Protein AF-A0A6P7H6M9-F1 (afdb_monomer_lite)

InterPro domains:
  IPR055469 Domain of unknown function DUF7041 [PF23055] (2-71)

Organism: NCBI:txid50390

Structure (mmCIF, N/CA/C/O backbone):
data_AF-A0A6P7H6M9-F1
#
_entry.id   AF-A0A6P7H6M9-F1
#
loop_
_atom_site.group_PDB
_atom_site.id
_atom_site.type_symbol
_atom_site.label_atom_id
_atom_site.label_alt_id
_atom_site.label_comp_id
_atom_site.label_asym_id
_atom_site.label_entity_id
_atom_site.label_seq_id
_atom_site.pdbx_PDB_ins_code
_atom_site.Cartn_x
_atom_site.Cartn_y
_atom_site.Cartn_z
_atom_site.occupancy
_atom_site.B_iso_or_equiv
_atom_site.auth_seq_id
_atom_site.auth_comp_id
_atom_site.auth_asym_id
_atom_site.auth_atom_id
_atom_site.pdbx_PDB_model_num
ATOM 1 N N . LYS A 1 1 ? 19.224 -9.227 -3.601 1.00 82.25 1 LYS A N 1
ATOM 2 C CA . LYS A 1 1 ? 18.050 -10.141 -3.507 1.00 82.25 1 LYS A CA 1
ATOM 3 C C . LYS A 1 1 ? 16.872 -9.317 -3.011 1.00 82.25 1 LYS A C 1
ATOM 5 O O . LYS A 1 1 ? 17.062 -8.577 -2.057 1.00 82.25 1 LYS A O 1
ATOM 10 N N . ILE A 1 2 ? 15.710 -9.405 -3.657 1.00 89.81 2 ILE A N 1
ATOM 11 C CA . ILE A 1 2 ? 14.542 -8.583 -3.303 1.00 89.81 2 ILE A CA 1
ATOM 12 C C . ILE A 1 2 ? 13.860 -9.171 -2.052 1.00 89.81 2 ILE A C 1
ATOM 14 O O . ILE A 1 2 ? 13.693 -10.394 -1.989 1.00 89.81 2 ILE A O 1
ATOM 18 N N . PRO A 1 3 ? 13.546 -8.352 -1.031 1.00 90.56 3 PRO A N 1
ATOM 19 C CA . PRO A 1 3 ? 12.816 -8.797 0.155 1.00 90.56 3 PRO A CA 1
ATOM 20 C C . PRO A 1 3 ? 11.331 -9.059 -0.160 1.00 90.56 3 PRO A C 1
ATOM 22 O O . PRO A 1 3 ? 10.808 -8.507 -1.130 1.00 90.56 3 PRO A O 1
ATOM 25 N N . PRO A 1 4 ? 10.623 -9.854 0.665 1.00 91.56 4 PRO A N 1
ATOM 26 C CA . PRO A 1 4 ? 9.180 -10.040 0.515 1.00 91.56 4 PRO A CA 1
ATOM 27 C C . PRO A 1 4 ? 8.433 -8.702 0.593 1.00 91.56 4 PRO A C 1
ATOM 29 O O . PRO A 1 4 ? 8.865 -7.785 1.294 1.00 91.56 4 PRO A O 1
ATOM 32 N N . PHE A 1 5 ? 7.319 -8.598 -0.133 1.00 92.50 5 PHE A N 1
ATOM 33 C CA . PHE A 1 5 ? 6.537 -7.367 -0.230 1.00 92.50 5 PHE A CA 1
ATOM 34 C C . PHE A 1 5 ? 6.006 -6.897 1.132 1.00 92.50 5 PHE A C 1
ATOM 36 O O . PHE A 1 5 ? 5.369 -7.657 1.864 1.00 92.50 5 PHE A O 1
ATOM 43 N N . TRP A 1 6 ? 6.232 -5.622 1.469 1.00 91.75 6 TRP A N 1
ATOM 44 C CA . TRP A 1 6 ? 5.773 -5.046 2.732 1.00 91.75 6 TRP A CA 1
ATOM 45 C C . TRP A 1 6 ? 4.460 -4.278 2.562 1.00 91.75 6 TRP A C 1
ATOM 47 O O . TRP A 1 6 ? 4.422 -3.076 2.327 1.00 91.75 6 TRP A O 1
ATOM 57 N N . ARG A 1 7 ? 3.339 -4.973 2.758 1.00 88.56 7 ARG A N 1
ATOM 58 C CA . ARG A 1 7 ? 1.997 -4.388 2.590 1.00 88.56 7 ARG A CA 1
ATOM 59 C C . ARG A 1 7 ? 1.640 -3.252 3.552 1.00 88.56 7 ARG A C 1
ATOM 61 O O . ARG A 1 7 ? 0.724 -2.494 3.246 1.00 88.56 7 ARG A O 1
ATOM 68 N N . ASN A 1 8 ? 2.292 -3.169 4.716 1.00 87.62 8 ASN A N 1
ATOM 69 C CA . ASN A 1 8 ? 2.038 -2.128 5.722 1.00 87.62 8 ASN A CA 1
ATOM 70 C C . ASN A 1 8 ? 2.793 -0.836 5.398 1.00 87.62 8 ASN A C 1
ATOM 72 O O . ASN A 1 8 ? 2.299 0.240 5.723 1.00 87.62 8 ASN A O 1
ATOM 76 N N . ASP A 1 9 ? 3.903 -0.929 4.675 1.00 90.12 9 ASP A N 1
ATOM 77 C CA . ASP A 1 9 ? 4.667 0.225 4.223 1.00 90.12 9 ASP A CA 1
ATOM 78 C C . ASP A 1 9 ? 5.268 -0.051 2.831 1.00 90.12 9 ASP A C 1
ATOM 80 O O . ASP A 1 9 ? 6.430 -0.454 2.701 1.00 90.12 9 ASP A O 1
ATOM 84 N N . PRO A 1 10 ? 4.443 0.060 1.770 1.00 91.88 10 PRO A N 1
ATOM 85 C CA . PRO A 1 10 ? 4.880 -0.255 0.415 1.00 91.88 10 PRO A CA 1
ATOM 86 C C . PRO A 1 10 ? 5.946 0.723 -0.086 1.00 91.88 10 PRO A C 1
ATOM 88 O O . PRO A 1 10 ? 6.787 0.332 -0.888 1.00 91.88 10 PRO A O 1
ATOM 91 N N . GLU A 1 11 ? 5.929 1.972 0.381 1.00 91.31 11 GLU A N 1
ATOM 92 C CA . GLU A 1 11 ? 6.857 3.016 -0.049 1.00 91.31 11 GLU A CA 1
ATOM 93 C C . GLU A 1 11 ? 8.286 2.697 0.393 1.00 91.31 11 GLU A C 1
ATOM 95 O O . GLU A 1 11 ? 9.196 2.643 -0.438 1.00 91.31 11 GLU A O 1
ATOM 100 N N . ILE A 1 12 ? 8.465 2.348 1.671 1.00 93.38 12 ILE A N 1
ATOM 101 C CA . ILE A 1 12 ? 9.760 1.893 2.189 1.00 93.38 12 ILE A CA 1
ATOM 102 C C . ILE A 1 12 ? 10.246 0.642 1.451 1.00 93.38 12 ILE A C 1
ATOM 104 O O . ILE A 1 12 ? 11.433 0.530 1.131 1.00 93.38 12 ILE A O 1
ATOM 108 N N . TRP A 1 13 ? 9.344 -0.288 1.125 1.00 95.19 13 TRP A N 1
ATOM 109 C CA . TRP A 1 13 ? 9.710 -1.464 0.338 1.00 95.19 13 TRP A CA 1
ATOM 110 C C . TRP A 1 13 ? 10.217 -1.089 -1.059 1.00 95.19 13 TRP A C 1
ATOM 112 O O . TRP A 1 13 ? 11.282 -1.564 -1.452 1.00 95.19 13 TRP A O 1
ATOM 122 N N . PHE A 1 14 ? 9.525 -0.210 -1.792 1.00 94.94 14 PHE A N 1
ATOM 123 C CA . PHE A 1 14 ? 9.970 0.233 -3.119 1.00 94.94 14 PHE A CA 1
ATOM 124 C C . PHE A 1 14 ? 11.336 0.928 -3.069 1.00 94.94 14 PHE A C 1
ATOM 126 O O . PHE A 1 14 ? 12.197 0.617 -3.892 1.00 94.94 14 PHE A O 1
ATOM 133 N N . LEU A 1 15 ? 11.586 1.780 -2.068 1.00 93.69 15 LEU A N 1
ATOM 134 C CA . LEU A 1 15 ? 12.903 2.396 -1.854 1.00 93.69 15 LEU A CA 1
ATOM 135 C C . LEU A 1 15 ? 13.997 1.344 -1.624 1.00 93.69 15 LEU A C 1
ATOM 137 O O . LEU A 1 15 ? 15.098 1.434 -2.173 1.00 93.69 15 LEU A O 1
ATOM 141 N N . GLN A 1 16 ? 13.698 0.303 -0.847 1.00 94.75 16 GLN A N 1
ATOM 142 C CA . GLN A 1 16 ? 14.635 -0.795 -0.630 1.00 94.75 16 GLN A CA 1
ATOM 143 C C . GLN A 1 16 ? 14.919 -1.576 -1.921 1.00 94.75 16 GLN A C 1
ATOM 145 O O . GLN A 1 16 ? 16.065 -1.970 -2.159 1.00 94.75 16 GLN A O 1
ATOM 150 N N . VAL A 1 17 ? 13.907 -1.798 -2.762 1.00 94.81 17 VAL A N 1
ATOM 151 C CA . VAL A 1 17 ? 14.076 -2.453 -4.066 1.00 94.81 17 VAL A CA 1
ATOM 152 C C . VAL A 1 17 ? 14.927 -1.599 -5.012 1.00 94.81 17 VAL A C 1
ATOM 154 O O . VAL A 1 17 ? 15.842 -2.136 -5.637 1.00 94.81 17 VAL A O 1
ATOM 157 N N . GLU A 1 18 ? 14.718 -0.283 -5.061 1.00 93.94 18 GLU A N 1
ATOM 158 C CA . GLU A 1 18 ? 15.552 0.631 -5.859 1.00 93.94 18 GLU A CA 1
ATOM 159 C C . GLU A 1 18 ? 17.024 0.605 -5.425 1.00 93.94 18 GLU A C 1
ATOM 161 O O . GLU A 1 18 ? 17.933 0.531 -6.261 1.00 93.94 18 GLU A O 1
ATOM 166 N N . ASN A 1 19 ? 17.284 0.549 -4.118 1.00 93.81 19 ASN A N 1
ATOM 167 C CA . ASN A 1 19 ? 18.639 0.361 -3.602 1.00 93.81 19 ASN A CA 1
ATOM 168 C C . ASN A 1 19 ? 19.248 -0.972 -4.073 1.00 93.81 19 ASN A C 1
ATOM 170 O O . ASN A 1 19 ? 20.422 -1.021 -4.439 1.00 93.81 19 ASN A O 1
ATOM 174 N N . GLN A 1 20 ? 18.465 -2.056 -4.126 1.00 94.31 20 GLN A N 1
ATOM 175 C CA . GLN A 1 20 ? 18.938 -3.340 -4.662 1.00 94.31 20 GLN A CA 1
ATOM 176 C C . GLN A 1 20 ? 19.252 -3.271 -6.159 1.00 94.31 20 GLN A C 1
ATOM 178 O O . GLN A 1 20 ? 20.242 -3.860 -6.591 1.00 94.31 20 GLN A O 1
ATOM 183 N N . PHE A 1 21 ? 18.449 -2.556 -6.948 1.00 95.06 21 PHE A N 1
ATOM 184 C CA . PHE A 1 21 ? 18.742 -2.337 -8.365 1.00 95.06 21 PHE A CA 1
ATOM 185 C C . PHE A 1 21 ? 20.031 -1.548 -8.558 1.00 95.06 21 PHE A C 1
ATOM 187 O O . PHE A 1 21 ? 20.846 -1.918 -9.401 1.00 95.06 21 PHE A O 1
ATOM 194 N N . THR A 1 22 ? 20.243 -0.529 -7.729 1.00 95.25 22 THR A N 1
ATOM 195 C CA . THR A 1 22 ? 21.452 0.297 -7.749 1.00 95.25 22 THR A CA 1
ATOM 196 C C . THR A 1 22 ? 22.691 -0.542 -7.442 1.00 95.25 22 THR A C 1
ATOM 198 O O . THR A 1 22 ? 23.646 -0.536 -8.211 1.00 95.25 22 THR A O 1
ATOM 201 N N . LEU A 1 23 ? 22.651 -1.351 -6.378 1.00 94.56 23 LEU A N 1
ATOM 202 C CA . LEU A 1 23 ? 23.754 -2.246 -6.006 1.00 94.56 23 LEU A CA 1
ATOM 203 C C . LEU A 1 23 ? 24.040 -3.326 -7.062 1.00 94.56 23 LEU A C 1
ATOM 205 O O . LEU A 1 23 ? 25.170 -3.794 -7.174 1.00 94.56 23 LEU A O 1
ATOM 209 N N . ALA A 1 24 ? 23.026 -3.730 -7.828 1.00 94.19 24 ALA A N 1
ATOM 210 C CA . ALA A 1 24 ? 23.141 -4.726 -8.889 1.00 94.19 24 ALA A CA 1
ATOM 211 C C . ALA A 1 24 ? 23.403 -4.121 -10.284 1.00 94.19 24 ALA A C 1
ATOM 213 O O . ALA A 1 24 ? 23.398 -4.866 -11.264 1.00 94.19 24 ALA A O 1
ATOM 214 N N . ASN A 1 25 ? 23.607 -2.799 -10.396 1.00 94.81 25 ASN A N 1
ATOM 215 C CA . ASN A 1 25 ? 23.730 -2.071 -11.668 1.00 94.81 25 ASN A CA 1
ATOM 216 C C . ASN A 1 25 ? 22.581 -2.348 -12.661 1.00 94.81 25 ASN A C 1
ATOM 218 O O . ASN A 1 25 ? 22.771 -2.384 -13.878 1.00 94.81 25 ASN A O 1
ATOM 222 N N . ILE A 1 26 ? 21.363 -2.531 -12.151 1.00 94.38 26 ILE A N 1
ATOM 223 C CA . ILE A 1 26 ? 20.165 -2.712 -12.973 1.00 94.38 26 ILE A CA 1
ATOM 224 C C . ILE A 1 26 ? 19.627 -1.332 -13.359 1.00 94.38 26 ILE A C 1
ATOM 226 O O . ILE A 1 26 ? 18.973 -0.652 -12.568 1.00 94.38 26 ILE A O 1
ATOM 230 N N . THR A 1 27 ? 19.880 -0.930 -14.602 1.00 92.25 27 THR A N 1
ATOM 231 C CA . THR A 1 27 ? 19.468 0.377 -15.147 1.00 92.25 27 THR A CA 1
ATOM 232 C C . THR A 1 27 ? 18.264 0.293 -16.086 1.00 92.25 27 THR A C 1
ATOM 234 O O . THR A 1 27 ? 17.558 1.279 -16.273 1.00 92.25 27 THR A O 1
ATOM 237 N N . SER A 1 28 ? 17.993 -0.884 -16.656 1.00 93.69 28 SER A N 1
ATOM 238 C CA . SER A 1 28 ? 16.871 -1.105 -17.574 1.00 93.69 28 SER A CA 1
ATOM 239 C C . SER A 1 28 ? 15.523 -1.041 -16.847 1.00 93.69 28 SER A C 1
ATOM 241 O O . SER A 1 28 ? 15.232 -1.887 -15.999 1.00 93.69 28 SER A O 1
ATOM 243 N N . ASP A 1 29 ? 14.675 -0.084 -17.237 1.00 92.75 29 ASP A N 1
ATOM 244 C CA . ASP A 1 29 ? 13.299 0.080 -16.738 1.00 92.75 29 ASP A CA 1
ATOM 245 C C . ASP A 1 29 ? 12.467 -1.203 -16.892 1.00 92.75 29 ASP A C 1
ATOM 247 O O . ASP A 1 29 ? 11.781 -1.621 -15.962 1.00 92.75 29 ASP A O 1
ATOM 251 N N . ALA A 1 30 ? 12.599 -1.894 -18.028 1.00 91.56 30 ALA A N 1
ATOM 252 C CA . ALA A 1 30 ? 11.912 -3.162 -18.266 1.00 91.56 30 ALA A CA 1
ATOM 253 C C . ALA A 1 30 ? 12.359 -4.252 -17.279 1.00 91.56 30 ALA A C 1
ATOM 255 O O . ALA A 1 30 ? 11.542 -5.027 -16.781 1.00 91.56 30 ALA A O 1
ATOM 256 N N . THR A 1 31 ? 13.654 -4.294 -16.959 1.00 93.75 31 THR A N 1
ATOM 257 C CA . THR A 1 31 ? 14.194 -5.245 -15.985 1.00 93.75 31 THR A CA 1
ATOM 258 C C . THR A 1 31 ? 13.686 -4.922 -14.581 1.00 93.75 31 THR A C 1
ATOM 260 O O . THR A 1 31 ? 13.205 -5.825 -13.896 1.00 93.75 31 THR A O 1
ATOM 263 N N . LYS A 1 32 ? 13.715 -3.645 -14.173 1.00 94.06 32 LYS A N 1
ATOM 264 C CA . LYS A 1 32 ? 13.157 -3.188 -12.889 1.00 94.06 32 LYS A CA 1
ATOM 265 C C . LYS A 1 32 ? 11.673 -3.541 -12.757 1.00 94.06 32 LYS A C 1
ATOM 267 O O . LYS A 1 32 ? 11.268 -4.124 -11.754 1.00 94.06 32 LYS A O 1
ATOM 272 N N . PHE A 1 33 ? 10.883 -3.265 -13.796 1.00 92.94 33 PHE A N 1
ATOM 273 C CA . PHE A 1 33 ? 9.461 -3.601 -13.863 1.00 92.94 33 PHE A CA 1
ATOM 274 C C . PHE A 1 33 ? 9.215 -5.102 -13.658 1.00 92.94 33 PHE A C 1
ATOM 276 O O . PHE A 1 33 ? 8.422 -5.479 -12.797 1.00 92.94 33 PHE A O 1
ATOM 283 N N . ASN A 1 34 ? 9.937 -5.964 -14.382 1.00 92.62 34 ASN A N 1
ATOM 284 C CA . ASN A 1 34 ? 9.790 -7.417 -14.256 1.00 92.62 34 ASN A CA 1
ATOM 285 C C . ASN A 1 34 ? 10.106 -7.904 -12.836 1.00 92.62 34 ASN A C 1
ATOM 287 O O . ASN A 1 34 ? 9.385 -8.741 -12.293 1.00 92.62 34 ASN A O 1
ATOM 291 N N . TYR A 1 35 ? 11.158 -7.361 -12.218 1.00 94.00 35 TYR A N 1
ATOM 292 C CA . TYR A 1 35 ? 11.505 -7.677 -10.836 1.00 94.00 35 TYR A CA 1
ATOM 293 C C . TYR A 1 35 ? 10.417 -7.252 -9.852 1.00 94.00 35 TYR A C 1
ATOM 295 O O . TYR A 1 35 ? 10.082 -8.030 -8.961 1.00 94.00 35 TYR A O 1
ATOM 303 N N . ILE A 1 36 ? 9.853 -6.054 -10.007 1.00 93.06 36 ILE A N 1
ATOM 304 C CA . ILE A 1 36 ? 8.759 -5.583 -9.155 1.00 93.06 36 ILE A CA 1
ATOM 305 C C . ILE A 1 36 ? 7.551 -6.511 -9.301 1.00 93.06 36 ILE A C 1
ATOM 307 O O . ILE A 1 36 ? 7.111 -7.082 -8.308 1.00 93.06 36 ILE A O 1
ATOM 311 N N . VAL A 1 37 ? 7.066 -6.741 -10.526 1.00 91.38 37 VAL A N 1
ATOM 312 C CA . VAL A 1 37 ? 5.879 -7.576 -10.783 1.00 91.38 37 VAL A CA 1
ATOM 313 C C . VAL A 1 37 ? 6.052 -8.998 -10.244 1.00 91.38 37 VAL A C 1
ATOM 315 O O . VAL A 1 37 ? 5.127 -9.532 -9.637 1.00 91.38 37 VAL A O 1
ATOM 318 N N . ALA A 1 38 ? 7.241 -9.589 -10.387 1.00 91.94 38 ALA A N 1
ATOM 319 C CA . ALA A 1 38 ? 7.531 -10.932 -9.886 1.00 91.94 38 ALA A CA 1
ATOM 320 C C . ALA A 1 38 ? 7.527 -11.048 -8.350 1.00 91.94 38 ALA A C 1
ATOM 322 O O . ALA A 1 38 ? 7.397 -12.155 -7.831 1.00 91.94 38 ALA A O 1
ATOM 323 N N . ASN A 1 39 ? 7.693 -9.939 -7.622 1.00 93.19 39 ASN A N 1
ATOM 324 C CA . ASN A 1 39 ? 7.767 -9.927 -6.157 1.00 93.19 39 ASN A CA 1
ATOM 325 C C . ASN A 1 39 ? 6.513 -9.347 -5.481 1.00 93.19 39 ASN A C 1
ATOM 327 O O . ASN A 1 39 ? 6.468 -9.269 -4.254 1.00 93.19 39 ASN A O 1
ATOM 331 N N . LEU A 1 40 ? 5.493 -8.959 -6.249 1.00 91.12 40 LEU A N 1
ATOM 332 C CA . LEU A 1 40 ? 4.218 -8.478 -5.717 1.00 91.12 40 LEU A CA 1
ATOM 333 C C . LEU A 1 40 ? 3.248 -9.632 -5.441 1.00 91.12 40 LEU A C 1
ATOM 335 O O . LEU A 1 40 ? 3.172 -10.601 -6.193 1.00 91.12 40 LEU A O 1
ATOM 339 N N . GLU A 1 41 ? 2.442 -9.503 -4.386 1.00 89.81 41 GLU A N 1
ATOM 340 C CA . GLU A 1 41 ? 1.355 -10.455 -4.128 1.00 89.81 41 GLU A CA 1
ATOM 341 C C . GLU A 1 41 ? 0.233 -10.308 -5.173 1.00 89.81 41 GLU A C 1
ATOM 343 O O . GLU A 1 41 ? -0.070 -9.210 -5.652 1.00 89.81 41 GLU A O 1
ATOM 348 N N . THR A 1 42 ? -0.450 -11.414 -5.482 1.00 87.88 42 THR A N 1
ATOM 349 C CA . THR A 1 42 ? -1.510 -11.488 -6.509 1.00 87.88 42 THR A CA 1
ATOM 350 C C . THR A 1 42 ? -2.663 -10.505 -6.281 1.00 87.88 42 THR A C 1
ATOM 352 O O . THR A 1 42 ? -3.233 -9.970 -7.238 1.00 87.88 42 THR A O 1
ATOM 355 N N . ALA A 1 43 ? -2.974 -10.207 -5.017 1.00 87.50 43 ALA A N 1
ATOM 356 C CA . ALA A 1 43 ? -3.972 -9.211 -4.637 1.00 87.50 43 ALA A CA 1
ATOM 357 C C . ALA A 1 43 ? -3.617 -7.796 -5.136 1.00 87.50 43 ALA A C 1
ATOM 359 O O . ALA A 1 43 ? -4.505 -7.036 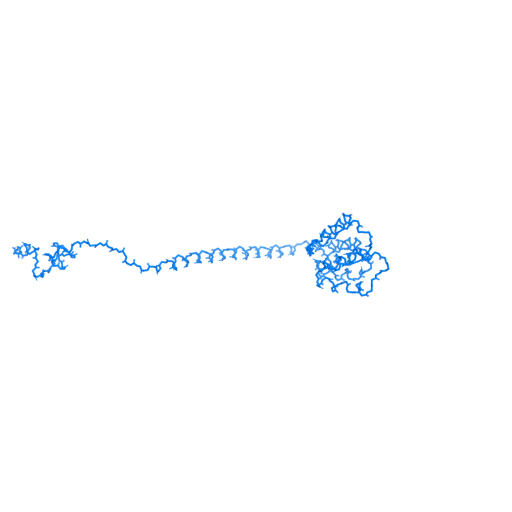-5.522 1.00 87.50 43 ALA A O 1
ATOM 360 N N . TYR A 1 44 ? -2.327 -7.447 -5.175 1.00 87.75 44 TYR A N 1
ATOM 361 C CA . TYR A 1 44 ? -1.858 -6.140 -5.646 1.00 87.75 44 TYR A CA 1
ATOM 362 C C . TYR A 1 44 ? -1.609 -6.125 -7.149 1.00 87.75 44 TYR A C 1
ATOM 364 O O . TYR A 1 44 ? -1.918 -5.127 -7.791 1.00 87.75 44 TYR A O 1
ATOM 372 N N . ILE A 1 45 ? -1.170 -7.246 -7.730 1.00 88.12 45 ILE A N 1
ATOM 373 C CA . ILE A 1 45 ? -1.086 -7.423 -9.192 1.00 88.12 45 ILE A CA 1
ATOM 374 C C . ILE A 1 45 ? -2.436 -7.117 -9.853 1.00 88.12 45 ILE A C 1
ATOM 376 O O . ILE A 1 45 ? -2.494 -6.441 -10.877 1.00 88.12 45 ILE A O 1
ATOM 380 N N . SER A 1 46 ? -3.536 -7.547 -9.228 1.00 88.12 46 SER A N 1
ATOM 381 C CA . SER A 1 46 ? -4.894 -7.295 -9.725 1.00 88.12 46 SER A CA 1
ATOM 382 C C . SER A 1 46 ? -5.235 -5.801 -9.829 1.00 88.12 46 SER A C 1
ATOM 384 O O . SER A 1 46 ? -6.007 -5.414 -10.702 1.00 88.12 46 SER A O 1
ATOM 386 N N . LYS A 1 47 ? -4.638 -4.956 -8.977 1.00 86.25 47 LYS A N 1
ATOM 387 C CA . LYS A 1 47 ? -4.859 -3.501 -8.950 1.00 86.25 47 LYS A CA 1
ATOM 388 C C . LYS A 1 47 ? -4.096 -2.745 -10.040 1.00 86.25 47 LYS A C 1
ATOM 390 O O . LYS A 1 47 ? -4.460 -1.617 -10.335 1.00 86.25 47 LYS A O 1
ATOM 395 N N . VAL A 1 48 ? -3.062 -3.358 -10.618 1.00 88.00 48 VAL A N 1
ATOM 396 C CA . VAL A 1 48 ? -2.231 -2.791 -11.698 1.00 88.00 48 VAL A CA 1
ATOM 397 C C . VAL A 1 48 ? -2.306 -3.635 -12.974 1.00 88.00 48 VAL A C 1
ATOM 399 O O . VAL A 1 48 ? -1.393 -3.629 -13.800 1.00 88.00 48 VAL A O 1
ATOM 402 N N . ARG A 1 49 ? -3.383 -4.418 -13.131 1.00 90.38 49 ARG A N 1
ATOM 403 C CA . ARG A 1 49 ? -3.562 -5.344 -14.258 1.00 90.38 49 ARG A CA 1
ATOM 404 C C . ARG A 1 49 ? -3.490 -4.627 -15.602 1.00 90.38 49 ARG A C 1
ATOM 406 O O . ARG A 1 49 ? -2.889 -5.149 -16.532 1.00 90.38 49 ARG A O 1
ATOM 413 N N . ASP A 1 50 ? -4.122 -3.469 -15.708 1.00 88.00 50 ASP A N 1
ATOM 414 C CA . ASP A 1 50 ? -4.114 -2.613 -16.892 1.00 88.00 50 ASP A CA 1
ATOM 415 C C . ASP A 1 50 ? -2.690 -2.207 -17.293 1.00 88.00 50 ASP A C 1
ATOM 417 O O . ASP A 1 50 ? -2.329 -2.334 -18.461 1.00 88.00 50 ASP A O 1
ATOM 421 N N . ILE A 1 51 ? -1.854 -1.843 -16.317 1.00 87.44 51 ILE A N 1
ATOM 422 C CA . ILE A 1 51 ? -0.445 -1.481 -16.528 1.00 87.44 51 ILE A CA 1
ATOM 423 C C . ILE A 1 51 ? 0.379 -2.702 -16.954 1.00 87.44 51 ILE A C 1
ATOM 425 O O . ILE A 1 51 ? 1.286 -2.588 -17.772 1.00 87.44 51 ILE A O 1
ATOM 429 N N . ILE A 1 52 ? 0.074 -3.889 -16.427 1.00 87.56 52 ILE A N 1
ATOM 430 C CA . ILE A 1 52 ? 0.783 -5.124 -16.795 1.00 87.56 52 ILE A CA 1
ATOM 431 C C . ILE A 1 52 ? 0.403 -5.587 -18.206 1.00 87.56 52 ILE A C 1
ATOM 433 O O . ILE A 1 52 ? 1.268 -6.007 -18.971 1.00 87.56 52 ILE A O 1
ATOM 437 N N . VAL A 1 53 ? -0.885 -5.520 -18.550 1.00 89.88 53 VAL A N 1
ATOM 438 C CA . VAL A 1 53 ? -1.405 -5.947 -19.859 1.00 89.88 53 VAL A CA 1
ATOM 439 C C . VAL A 1 53 ? -1.031 -4.951 -20.956 1.00 89.88 53 VAL A C 1
ATOM 441 O O . VAL A 1 53 ? -0.756 -5.360 -22.081 1.00 89.88 53 VAL A O 1
ATOM 444 N N . SER A 1 54 ? -0.985 -3.659 -20.632 1.00 87.31 54 SER A N 1
ATOM 445 C CA . SER A 1 54 ? -0.595 -2.591 -21.550 1.00 87.31 54 SER A CA 1
ATOM 446 C C . SER A 1 54 ? 0.455 -1.681 -20.898 1.00 87.31 54 SER A C 1
ATOM 448 O O . SER A 1 54 ? 0.115 -0.591 -20.427 1.00 87.31 54 SER A O 1
ATOM 450 N N . PRO A 1 55 ? 1.737 -2.096 -20.877 1.00 85.31 55 PRO A N 1
ATOM 451 C CA . PRO A 1 55 ? 2.798 -1.318 -20.252 1.00 85.31 55 PRO A CA 1
ATOM 452 C C . PRO A 1 55 ? 3.005 0.038 -20.942 1.00 85.31 55 PRO A C 1
ATOM 454 O O . PRO A 1 55 ? 3.049 0.088 -22.174 1.00 85.31 55 PRO A O 1
ATOM 457 N N . PRO A 1 56 ? 3.195 1.132 -20.182 1.00 85.12 56 PRO A N 1
ATOM 458 C CA . PRO A 1 56 ? 3.516 2.440 -20.746 1.00 85.12 56 PRO A CA 1
ATOM 459 C C . PRO A 1 56 ? 4.871 2.420 -21.473 1.00 85.12 56 PRO A C 1
ATOM 461 O O . PRO A 1 56 ? 5.720 1.564 -21.224 1.00 85.12 56 PRO A O 1
ATOM 464 N N . ALA A 1 57 ? 5.085 3.359 -22.399 1.00 81.12 57 ALA A N 1
ATOM 465 C CA . ALA A 1 57 ? 6.305 3.401 -23.213 1.00 81.12 57 ALA A CA 1
ATOM 466 C C . ALA A 1 57 ? 7.570 3.704 -22.386 1.00 81.12 57 ALA A C 1
ATOM 468 O O . ALA A 1 57 ? 8.643 3.182 -22.685 1.00 81.12 57 ALA A O 1
ATOM 469 N N . THR A 1 58 ? 7.428 4.506 -21.331 1.00 85.00 58 THR A N 1
ATOM 470 C CA . THR A 1 58 ? 8.497 4.960 -20.434 1.00 85.00 58 THR A CA 1
ATOM 471 C C . THR A 1 58 ? 8.056 4.831 -18.976 1.00 85.00 58 THR A C 1
ATOM 473 O O . THR A 1 58 ? 6.859 4.801 -18.697 1.00 85.00 58 THR A O 1
ATOM 476 N N . GLU A 1 59 ? 9.021 4.751 -18.054 1.00 86.00 59 GLU A N 1
ATOM 477 C CA . GLU A 1 59 ? 8.789 4.753 -16.597 1.00 86.00 59 GLU A CA 1
ATOM 478 C C . GLU A 1 59 ? 7.817 3.658 -16.114 1.00 86.00 59 GLU A C 1
ATOM 480 O O . GLU A 1 59 ? 6.976 3.873 -15.232 1.00 86.00 59 GLU A O 1
ATOM 485 N N . LYS A 1 60 ? 7.925 2.447 -16.679 1.00 88.12 60 LYS A N 1
ATOM 486 C CA . LYS A 1 60 ? 7.030 1.322 -16.362 1.00 88.12 60 LYS A CA 1
ATOM 487 C C . LYS A 1 60 ? 7.110 0.954 -14.890 1.00 88.12 60 LYS A C 1
ATOM 489 O O . LYS A 1 60 ? 6.077 0.759 -14.249 1.00 88.12 60 LYS A O 1
ATOM 494 N N . HIS A 1 61 ? 8.329 0.866 -14.354 1.00 89.31 61 HIS A N 1
ATOM 495 C CA . HIS A 1 61 ? 8.540 0.486 -12.957 1.00 89.31 61 HIS A CA 1
ATOM 496 C C . HIS A 1 61 ? 7.925 1.526 -12.007 1.00 89.31 61 HIS A C 1
ATOM 498 O O . HIS A 1 61 ? 7.186 1.162 -11.097 1.00 89.31 61 HIS A O 1
ATOM 504 N N . GLN A 1 62 ? 8.143 2.816 -12.277 1.00 90.56 62 GLN A N 1
ATOM 505 C CA . GLN A 1 62 ? 7.649 3.914 -11.449 1.00 90.56 62 GLN A CA 1
ATOM 506 C C . GLN A 1 62 ? 6.124 4.032 -11.509 1.00 90.56 62 GLN A C 1
ATOM 508 O O . GLN A 1 62 ? 5.477 4.230 -10.481 1.00 90.56 62 GLN A O 1
ATOM 513 N N . THR A 1 63 ? 5.531 3.822 -12.687 1.00 89.88 63 THR A N 1
ATOM 514 C CA . THR A 1 63 ? 4.072 3.811 -12.859 1.00 89.88 63 THR A CA 1
ATOM 515 C C . THR A 1 63 ? 3.419 2.707 -12.024 1.00 89.88 63 THR A C 1
ATOM 517 O O . THR A 1 63 ? 2.415 2.958 -11.352 1.00 89.88 63 THR A O 1
ATOM 520 N N . VAL A 1 64 ? 3.992 1.497 -12.004 1.00 90.81 64 VAL A N 1
ATOM 521 C CA . VAL A 1 64 ? 3.504 0.400 -11.149 1.00 90.81 64 VAL A CA 1
ATOM 522 C C . VAL A 1 64 ? 3.656 0.740 -9.668 1.00 90.81 64 VAL A C 1
ATOM 524 O O . VAL A 1 64 ? 2.684 0.609 -8.921 1.00 90.81 64 VAL A O 1
ATOM 527 N N . SER A 1 65 ? 4.833 1.212 -9.247 1.00 91.38 65 SER A N 1
ATOM 528 C CA . SER A 1 65 ? 5.098 1.584 -7.853 1.00 91.38 65 SER A CA 1
ATOM 529 C C . SER A 1 65 ? 4.104 2.631 -7.352 1.00 91.38 65 SER A C 1
ATOM 531 O O . SER A 1 65 ? 3.432 2.418 -6.341 1.00 91.38 65 SER A O 1
ATOM 533 N N . ASN A 1 66 ? 3.924 3.712 -8.115 1.00 90.50 66 ASN A N 1
ATOM 534 C CA . ASN A 1 66 ? 3.030 4.808 -7.757 1.00 90.50 66 ASN A CA 1
ATOM 535 C C . ASN A 1 66 ? 1.575 4.348 -7.635 1.00 90.50 66 ASN A C 1
ATOM 537 O O . ASN A 1 66 ? 0.893 4.716 -6.682 1.00 90.50 66 ASN A O 1
ATOM 541 N N . ASN A 1 67 ? 1.087 3.517 -8.559 1.00 90.12 67 ASN A N 1
ATOM 542 C CA . ASN A 1 67 ? -0.290 3.022 -8.501 1.00 90.12 67 ASN A CA 1
ATOM 543 C C . ASN A 1 67 ? -0.533 2.082 -7.315 1.00 90.12 67 ASN A C 1
ATOM 545 O O . ASN A 1 67 ? -1.601 2.124 -6.700 1.00 90.12 67 ASN A O 1
ATOM 549 N N . ILE A 1 68 ? 0.453 1.260 -6.954 1.00 92.00 68 ILE A N 1
ATOM 550 C CA . ILE A 1 68 ? 0.348 0.372 -5.791 1.00 92.00 68 ILE A CA 1
ATOM 551 C C . ILE A 1 68 ? 0.323 1.181 -4.502 1.00 92.00 68 ILE A C 1
ATOM 553 O O . ILE A 1 68 ? -0.575 0.969 -3.684 1.00 92.00 68 ILE A O 1
ATOM 557 N N . VAL A 1 69 ? 1.254 2.128 -4.345 1.00 91.94 69 VAL A N 1
ATOM 558 C CA . VAL A 1 69 ? 1.279 3.047 -3.199 1.00 91.94 69 VAL A CA 1
ATOM 559 C C . VAL A 1 69 ? -0.043 3.804 -3.121 1.00 91.94 69 VAL A C 1
ATOM 561 O O . VAL A 1 69 ? -0.702 3.758 -2.085 1.00 91.94 69 VAL A O 1
ATOM 564 N N . ARG A 1 70 ? -0.512 4.373 -4.240 1.00 90.38 70 ARG A N 1
ATOM 565 C CA . ARG A 1 70 ? -1.801 5.072 -4.328 1.00 90.38 70 ARG A CA 1
ATOM 566 C C . ARG A 1 70 ? -2.959 4.203 -3.858 1.00 90.38 70 ARG A C 1
ATOM 568 O O . ARG A 1 70 ? -3.750 4.624 -3.023 1.00 90.38 70 ARG A O 1
ATOM 575 N N . SER A 1 71 ? -3.085 2.994 -4.399 1.00 89.69 71 SER A N 1
ATOM 576 C CA . SER A 1 71 ? -4.213 2.110 -4.104 1.00 89.69 71 SER A CA 1
ATOM 577 C C . SER A 1 71 ? -4.196 1.600 -2.663 1.00 89.69 71 SER A C 1
ATOM 579 O O . SER A 1 71 ? -5.252 1.387 -2.064 1.00 89.69 71 SER A O 1
ATOM 581 N N . LEU A 1 72 ? -3.009 1.365 -2.103 1.00 90.31 72 LEU A N 1
ATOM 582 C CA . LEU A 1 72 ? -2.848 0.965 -0.709 1.00 90.31 72 LEU A CA 1
ATOM 583 C C . LEU A 1 72 ? -3.155 2.115 0.241 1.00 90.31 72 LEU A C 1
ATOM 585 O O . LEU A 1 72 ? -3.894 1.917 1.200 1.00 90.31 72 LEU A O 1
ATOM 589 N N . TRP A 1 73 ? -2.620 3.299 -0.042 1.00 91.06 73 TRP A N 1
ATOM 590 C CA . TRP A 1 73 ? -2.840 4.492 0.759 1.00 91.06 73 TRP A CA 1
ATOM 591 C C . TRP A 1 73 ? -4.310 4.927 0.723 1.00 91.06 73 TRP A C 1
ATOM 593 O O . TRP A 1 73 ? -4.920 5.037 1.783 1.00 91.06 73 TRP A O 1
ATOM 603 N N . LEU A 1 74 ? -4.934 5.016 -0.462 1.00 89.75 74 LEU A N 1
ATOM 604 C CA . LEU A 1 74 ? -6.369 5.307 -0.589 1.00 89.75 74 LEU A CA 1
ATOM 605 C C . LEU A 1 74 ? -7.215 4.299 0.191 1.00 89.75 74 LEU A C 1
ATOM 607 O O . LEU A 1 74 ? -8.113 4.701 0.918 1.00 89.75 74 LEU A O 1
ATOM 611 N N . GLY A 1 75 ? -6.895 3.003 0.107 1.00 89.19 75 GLY A N 1
ATOM 612 C CA . GLY A 1 75 ? -7.621 1.956 0.830 1.00 89.19 75 GLY A CA 1
ATOM 613 C C . GLY A 1 75 ? -7.528 2.040 2.360 1.00 89.19 75 GLY A C 1
ATOM 614 O O . GLY A 1 75 ? -8.316 1.386 3.039 1.00 89.19 75 GLY A O 1
ATOM 615 N N . ARG A 1 76 ? -6.589 2.822 2.910 1.00 89.88 76 ARG A N 1
ATOM 616 C CA . ARG A 1 76 ? -6.449 3.067 4.357 1.00 89.88 76 ARG A CA 1
ATOM 617 C C . ARG A 1 76 ? -7.177 4.320 4.835 1.00 89.88 76 ARG A C 1
ATOM 619 O O . ARG A 1 76 ? -7.339 4.484 6.041 1.00 89.88 76 ARG A O 1
ATOM 626 N N . LEU A 1 77 ? -7.596 5.200 3.926 1.00 90.62 77 LEU A N 1
ATOM 627 C CA . LEU A 1 77 ? -8.317 6.421 4.279 1.00 90.62 77 LEU A CA 1
ATOM 628 C C . LEU A 1 77 ? -9.781 6.122 4.641 1.00 90.62 77 LEU A C 1
ATOM 630 O O . LEU A 1 77 ? -10.328 5.119 4.180 1.00 90.62 77 LEU A O 1
ATOM 634 N N . PRO A 1 78 ? -10.460 6.989 5.411 1.00 91.12 78 PRO A N 1
ATOM 635 C CA . PRO A 1 78 ? -11.900 6.882 5.636 1.00 91.12 78 PRO A CA 1
ATOM 636 C C . PRO A 1 78 ? -12.703 6.929 4.327 1.00 91.12 78 PRO A C 1
ATOM 638 O O . PRO A 1 78 ? -12.335 7.637 3.387 1.00 91.12 78 PRO A O 1
ATOM 641 N N . SER A 1 79 ? -13.846 6.236 4.279 1.00 89.88 79 SER A N 1
ATOM 642 C CA . SER A 1 79 ? -14.684 6.136 3.071 1.00 89.88 79 SER A CA 1
ATOM 643 C C . SER A 1 79 ? -15.130 7.492 2.511 1.00 89.88 79 SER A C 1
ATOM 645 O O . SER A 1 79 ? -15.241 7.647 1.297 1.00 89.88 79 SER A O 1
ATOM 647 N N . SER A 1 80 ? -15.357 8.486 3.377 1.00 88.62 80 SER A N 1
ATOM 648 C CA . SER A 1 80 ? -15.701 9.857 2.979 1.00 88.62 80 SER A CA 1
ATOM 649 C C . SER A 1 80 ? -14.579 10.518 2.178 1.00 88.62 80 SER A C 1
ATOM 651 O O . SER A 1 80 ? -14.828 11.087 1.117 1.00 88.62 80 SER A O 1
ATOM 653 N N . THR A 1 81 ? -13.337 10.389 2.643 1.00 91.94 81 THR A N 1
ATOM 654 C CA . THR A 1 81 ? -12.150 10.909 1.958 1.00 91.94 81 THR A CA 1
ATOM 655 C C . THR A 1 81 ? -11.901 10.150 0.655 1.00 91.94 81 THR A C 1
ATOM 657 O O . THR A 1 81 ? -11.664 10.771 -0.380 1.00 91.94 81 THR A O 1
ATOM 660 N N . GLN A 1 82 ? -12.041 8.818 0.662 1.00 92.25 82 GLN A N 1
ATOM 661 C CA . GLN A 1 82 ? -11.893 7.994 -0.545 1.00 92.25 82 GLN A CA 1
ATOM 662 C C . GLN A 1 82 ? -12.863 8.407 -1.660 1.00 92.25 82 GLN A C 1
ATOM 664 O O . GLN A 1 82 ? -12.447 8.541 -2.809 1.00 92.25 82 GLN A O 1
ATOM 669 N N . ALA A 1 83 ? -14.141 8.629 -1.330 1.00 88.81 83 ALA A N 1
ATOM 670 C CA . ALA A 1 83 ? -15.165 8.995 -2.308 1.00 88.81 83 ALA A CA 1
ATOM 671 C C . ALA A 1 83 ? -14.848 10.321 -3.016 1.00 88.81 83 ALA A C 1
ATOM 673 O O . ALA A 1 83 ? -15.046 10.445 -4.224 1.00 88.81 83 ALA A O 1
ATOM 674 N N . ILE A 1 84 ? -14.309 11.294 -2.280 1.00 88.75 84 ILE A N 1
ATOM 675 C CA . ILE A 1 84 ? -13.927 12.595 -2.837 1.00 88.75 84 ILE A CA 1
ATOM 676 C C . ILE A 1 84 ? -12.678 12.445 -3.713 1.00 88.75 84 ILE A C 1
ATOM 678 O O . ILE A 1 84 ? -12.671 12.885 -4.864 1.00 88.75 84 ILE A O 1
ATOM 682 N N . LEU A 1 85 ? -11.646 11.758 -3.216 1.00 90.44 85 LEU A N 1
ATOM 683 C CA . LEU A 1 85 ? -10.396 11.549 -3.955 1.00 90.44 85 LEU A CA 1
ATOM 684 C C . LEU A 1 85 ? -10.563 10.660 -5.196 1.00 90.44 85 LEU A C 1
ATOM 686 O O . LEU A 1 85 ? -9.773 10.772 -6.133 1.00 90.44 85 LEU A O 1
ATOM 690 N N . ALA A 1 86 ? -11.600 9.820 -5.258 1.00 86.25 86 ALA A N 1
ATOM 691 C CA . ALA A 1 86 ? -11.910 9.015 -6.440 1.00 86.25 86 ALA A CA 1
ATOM 692 C C . ALA A 1 86 ? -12.168 9.872 -7.694 1.00 86.25 86 ALA A C 1
ATOM 694 O O . ALA A 1 86 ? -11.886 9.435 -8.809 1.00 86.25 86 ALA A O 1
ATOM 695 N N . THR A 1 87 ? -12.636 11.114 -7.526 1.00 87.19 87 THR A N 1
ATOM 696 C CA . THR A 1 87 ? -12.827 12.065 -8.637 1.00 87.19 87 THR A CA 1
ATOM 697 C C . THR A 1 87 ? -11.505 12.618 -9.189 1.00 87.19 87 THR A C 1
ATOM 699 O O . THR A 1 87 ? -11.445 13.068 -10.331 1.00 87.19 87 THR A O 1
ATOM 702 N N . GLN A 1 88 ? -10.418 12.513 -8.420 1.00 87.94 88 GLN A N 1
ATOM 703 C CA . GLN A 1 88 ? -9.093 13.069 -8.713 1.00 87.94 88 GLN A CA 1
ATOM 704 C C . GLN A 1 88 ? -8.143 12.020 -9.325 1.00 87.94 88 GLN A C 1
ATOM 706 O O . GLN A 1 88 ? -6.942 12.010 -9.046 1.00 87.94 88 GLN A O 1
ATOM 711 N N . ALA A 1 89 ? -8.650 11.107 -10.162 1.00 77.06 89 ALA A N 1
ATOM 712 C CA . ALA A 1 89 ? -7.893 9.952 -10.669 1.00 77.06 89 ALA A CA 1
ATOM 713 C C . ALA A 1 89 ? -6.583 10.303 -11.410 1.00 77.06 89 ALA A C 1
ATOM 715 O O . ALA A 1 89 ? -5.673 9.480 -11.457 1.00 77.06 89 ALA A O 1
ATOM 716 N N . LYS A 1 90 ? -6.473 11.517 -11.968 1.00 79.56 90 LYS A N 1
ATOM 717 C CA . LYS A 1 90 ? -5.306 11.980 -12.744 1.00 79.56 90 LYS A CA 1
ATOM 718 C C . LYS A 1 90 ? -4.294 12.811 -11.947 1.00 79.56 90 LYS A C 1
ATOM 720 O O . LYS A 1 90 ? -3.249 13.151 -12.490 1.00 79.56 90 LYS A O 1
ATOM 725 N N . ALA A 1 91 ? -4.600 13.180 -10.704 1.00 85.50 91 ALA A N 1
ATOM 726 C CA . ALA A 1 91 ? -3.698 13.990 -9.888 1.00 85.50 91 ALA A CA 1
ATOM 727 C C . ALA A 1 91 ? -2.469 13.176 -9.442 1.00 85.50 91 ALA A C 1
ATOM 729 O O . ALA A 1 91 ? -2.572 11.961 -9.250 1.00 85.50 91 ALA A O 1
ATOM 730 N N . SER A 1 92 ? -1.320 13.835 -9.259 1.00 87.19 92 SER A N 1
ATOM 731 C CA . SER A 1 92 ? -0.108 13.202 -8.719 1.00 87.19 92 SER A CA 1
ATOM 732 C C . SER A 1 92 ? -0.336 12.685 -7.295 1.00 87.19 92 SER A C 1
ATOM 734 O O . SER A 1 92 ? -1.272 13.107 -6.619 1.00 87.19 92 SER A O 1
ATOM 736 N N . LEU A 1 93 ? 0.502 11.751 -6.838 1.00 85.00 93 LEU A N 1
ATOM 737 C CA . LEU A 1 93 ? 0.426 11.232 -5.468 1.00 85.00 93 LEU A CA 1
ATOM 738 C C . LEU A 1 93 ? 0.490 12.357 -4.427 1.00 85.00 93 LEU A C 1
ATOM 740 O O . LEU A 1 93 ? -0.381 12.414 -3.563 1.00 85.00 93 LEU A O 1
ATOM 744 N N . ASP A 1 94 ? 1.433 13.285 -4.587 1.00 88.00 94 ASP A N 1
ATOM 745 C CA . ASP A 1 94 ? 1.620 14.414 -3.670 1.00 88.00 94 ASP A CA 1
ATOM 746 C C . ASP A 1 94 ? 0.386 15.321 -3.620 1.00 88.00 94 ASP A C 1
ATOM 748 O O . ASP A 1 94 ? -0.120 15.634 -2.549 1.00 88.00 94 ASP A O 1
ATOM 752 N N . ALA A 1 95 ? -0.180 15.673 -4.780 1.00 89.12 95 ALA A N 1
ATOM 753 C CA . ALA A 1 95 ? -1.377 16.512 -4.832 1.00 89.12 95 ALA A CA 1
ATOM 754 C C . ALA A 1 95 ? -2.589 15.838 -4.171 1.00 89.12 95 ALA A C 1
ATOM 756 O O . ALA A 1 95 ? -3.433 16.503 -3.577 1.00 89.12 95 ALA A O 1
ATOM 757 N N . VAL A 1 96 ? -2.697 14.513 -4.279 1.00 88.75 96 VAL A N 1
ATOM 758 C CA . VAL A 1 96 ? -3.778 13.751 -3.644 1.00 88.75 96 VAL A CA 1
ATOM 759 C C . VAL A 1 96 ? -3.569 13.658 -2.134 1.00 88.75 96 VAL A C 1
ATOM 761 O O . VAL A 1 96 ? -4.561 13.697 -1.410 1.00 88.75 96 VAL A O 1
ATOM 764 N N . ALA A 1 97 ? -2.323 13.576 -1.659 1.00 90.12 97 ALA A N 1
ATOM 765 C CA . ALA A 1 97 ? -1.996 13.626 -0.235 1.00 90.12 97 ALA A CA 1
ATOM 766 C C . ALA A 1 97 ? -2.387 14.978 0.383 1.00 90.12 97 ALA A C 1
ATOM 768 O O . ALA A 1 97 ? -3.174 15.002 1.325 1.00 90.12 97 ALA A O 1
ATOM 769 N N . GLU A 1 98 ? -1.979 16.087 -0.237 1.00 92.00 98 GLU A N 1
ATOM 770 C CA . GLU A 1 98 ? -2.375 17.445 0.174 1.00 92.00 98 GLU A CA 1
ATOM 771 C C . GLU A 1 98 ? -3.907 17.612 0.195 1.00 92.00 98 GLU A C 1
ATOM 773 O O . GLU A 1 98 ? -4.503 18.150 1.132 1.00 92.00 98 GLU A O 1
ATOM 778 N N . LEU A 1 99 ? -4.597 17.086 -0.823 1.00 91.56 99 LEU A N 1
ATOM 779 C CA . LEU A 1 99 ? -6.059 17.093 -0.851 1.00 91.56 99 LEU A CA 1
ATOM 780 C C . LEU A 1 99 ? -6.670 16.241 0.267 1.00 91.56 99 LEU A C 1
ATOM 782 O O . LEU A 1 99 ? -7.692 16.626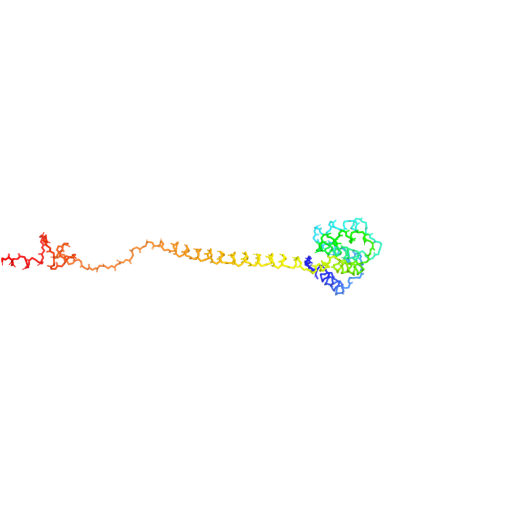 0.825 1.00 91.56 99 LEU A O 1
ATOM 786 N N . ALA A 1 100 ? -6.083 15.097 0.615 1.00 91.12 100 ALA A N 1
ATOM 787 C CA . ALA A 1 100 ? -6.576 14.284 1.722 1.00 91.12 100 ALA A CA 1
ATOM 788 C C . ALA A 1 100 ? -6.460 15.006 3.065 1.00 91.12 100 ALA A C 1
ATOM 790 O O . ALA A 1 100 ? -7.378 14.889 3.881 1.00 91.12 100 ALA A O 1
ATOM 791 N N . ASP A 1 101 ? -5.390 15.770 3.275 1.00 92.19 101 ASP A N 1
ATOM 792 C CA . ASP A 1 101 ? -5.201 16.565 4.487 1.00 92.19 101 ASP A CA 1
ATOM 793 C C . ASP A 1 101 ? -6.242 17.687 4.569 1.00 92.19 101 ASP A C 1
ATOM 795 O O . ASP A 1 101 ? -6.947 17.799 5.575 1.00 92.19 101 ASP A O 1
ATOM 799 N N . THR A 1 102 ? -6.466 18.424 3.473 1.00 91.62 102 THR A N 1
ATOM 800 C CA . THR A 1 102 ? -7.516 19.464 3.426 1.00 91.62 102 THR A CA 1
ATOM 801 C C . THR A 1 102 ? -8.923 18.892 3.620 1.00 91.62 102 THR A C 1
ATOM 803 O O . THR A 1 102 ? -9.746 19.479 4.324 1.00 91.62 102 THR A O 1
ATOM 806 N N . ILE A 1 103 ? -9.217 17.720 3.047 1.00 89.62 103 ILE A N 1
ATOM 807 C CA . ILE A 1 103 ? -10.483 17.009 3.265 1.00 89.62 103 ILE A CA 1
ATOM 808 C C . ILE A 1 103 ? -10.607 16.586 4.728 1.00 89.62 103 ILE A C 1
ATOM 810 O O . ILE A 1 103 ? -11.684 16.711 5.307 1.00 89.62 103 ILE A O 1
ATOM 814 N N . SER A 1 104 ? -9.531 16.088 5.334 1.00 87.62 104 SER A N 1
ATOM 815 C CA . SER A 1 104 ? -9.538 15.656 6.731 1.00 87.62 104 SER A CA 1
ATOM 816 C C . SER A 1 104 ? -9.773 16.831 7.675 1.00 87.62 104 SER A C 1
ATOM 818 O O . SER A 1 104 ? -10.528 16.680 8.628 1.00 87.62 104 SER A O 1
ATOM 820 N N . GLU A 1 105 ? -9.225 18.010 7.378 1.00 86.62 105 GLU A N 1
ATOM 821 C CA . GLU A 1 105 ? -9.484 19.246 8.124 1.00 86.62 105 GLU A CA 1
ATOM 822 C C . GLU A 1 105 ? -10.912 19.778 7.905 1.00 86.62 105 GLU A C 1
ATOM 824 O O . GLU A 1 105 ? -11.572 20.210 8.849 1.00 86.62 105 GLU A O 1
ATOM 829 N N . ALA A 1 106 ? -11.435 19.700 6.678 1.00 83.50 106 ALA A N 1
ATOM 830 C CA . ALA A 1 106 ? -12.775 20.187 6.345 1.00 83.50 106 ALA A CA 1
ATOM 831 C C . ALA A 1 106 ? -13.907 19.268 6.844 1.00 83.50 106 ALA A C 1
ATOM 833 O O . ALA A 1 106 ? -14.985 19.749 7.199 1.00 83.50 106 ALA A O 1
ATOM 834 N N . ILE A 1 107 ? -13.678 17.950 6.840 1.00 75.44 107 ILE A N 1
ATOM 835 C CA . ILE A 1 107 ? -14.617 16.922 7.321 1.00 75.44 107 ILE A CA 1
ATOM 836 C C . ILE A 1 107 ? -14.419 16.646 8.812 1.00 75.44 107 ILE A C 1
ATOM 838 O O . ILE A 1 107 ? -15.338 16.113 9.449 1.00 75.44 107 ILE A O 1
ATOM 842 N N . ALA A 1 108 ? -13.273 17.029 9.399 1.00 67.56 108 ALA A N 1
ATOM 843 C CA . ALA A 1 108 ? -13.132 17.057 10.847 1.00 67.56 108 ALA A CA 1
ATOM 844 C C . ALA A 1 108 ? -14.372 17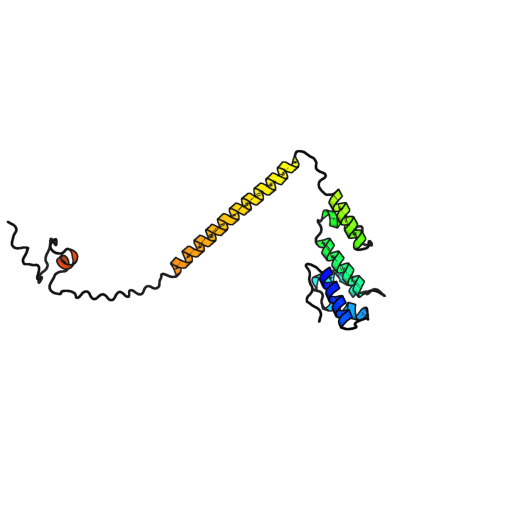.755 11.409 1.00 67.56 108 ALA A C 1
ATOM 846 O O . ALA A 1 108 ? -14.774 18.796 10.882 1.00 67.56 108 ALA A O 1
ATOM 847 N N . PRO A 1 109 ? -15.041 17.167 12.413 1.00 57.66 109 PRO A N 1
ATOM 848 C CA . PRO A 1 109 ? -16.254 17.741 12.949 1.00 57.66 109 PRO A CA 1
ATOM 849 C C . PRO A 1 109 ? -15.911 19.135 13.453 1.00 57.66 109 PRO A C 1
ATOM 851 O O . PRO A 1 109 ? -15.324 19.286 14.523 1.00 57.66 109 PRO A O 1
ATOM 854 N N . ARG A 1 110 ? -16.256 20.141 12.643 1.00 53.72 110 ARG A N 1
ATOM 855 C CA . ARG A 1 110 ? -16.220 21.552 12.989 1.00 53.72 110 ARG A CA 1
ATOM 856 C C . ARG A 1 110 ? -17.020 21.630 14.266 1.00 53.72 110 ARG A C 1
ATOM 858 O O . ARG A 1 110 ? -18.227 21.403 14.220 1.00 53.72 110 ARG A O 1
ATOM 865 N N . ALA A 1 111 ? -16.326 21.780 15.390 1.00 48.19 111 ALA A N 1
ATOM 866 C CA . ALA A 1 111 ? -16.916 21.608 16.701 1.00 48.19 111 ALA A CA 1
ATOM 867 C C . ALA A 1 111 ? -18.200 22.444 16.768 1.00 48.19 111 ALA A C 1
ATOM 869 O O . ALA A 1 111 ? -18.162 23.671 16.811 1.00 48.19 111 ALA A O 1
ATOM 870 N N . GLN A 1 112 ? -19.350 21.774 16.727 1.00 49.09 112 GLN A N 1
ATOM 871 C CA . GLN A 1 112 ? -20.575 22.309 17.289 1.00 49.09 112 GLN A CA 1
ATOM 872 C C . GLN A 1 112 ? -20.340 22.205 18.794 1.00 49.09 112 GLN A C 1
ATOM 874 O O . GLN A 1 112 ? -20.534 21.160 19.416 1.00 49.09 112 GLN A O 1
ATOM 879 N N . ILE A 1 113 ? -19.727 23.259 19.330 1.00 49.78 113 ILE A N 1
ATOM 880 C CA . ILE A 1 113 ? -19.359 23.411 20.732 1.00 49.78 113 ILE A CA 1
ATOM 881 C C . ILE A 1 113 ? -20.674 23.453 21.519 1.00 49.78 113 ILE A C 1
ATOM 883 O O . ILE A 1 113 ? -21.297 24.508 21.580 1.00 49.78 113 ILE A O 1
ATOM 887 N N . SER A 1 114 ? -21.145 22.311 22.037 1.00 52.38 114 SER A N 1
ATOM 888 C CA . SER A 1 114 ? -21.724 22.180 23.394 1.00 52.38 114 SER A CA 1
ATOM 889 C C . SER A 1 114 ? -22.433 20.845 23.669 1.00 52.38 114 SER A C 1
ATOM 891 O O . SER A 1 114 ? -22.494 20.461 24.830 1.00 52.38 114 SER A O 1
ATOM 893 N N . GLU A 1 115 ? -22.928 20.092 22.677 1.00 50.00 115 GLU A N 1
ATOM 894 C CA . GLU A 1 115 ? -23.732 18.880 22.979 1.00 50.00 115 GLU A CA 1
ATOM 895 C C . GLU A 1 115 ? -23.074 17.538 22.619 1.00 50.00 115 GLU A C 1
ATOM 897 O O . GLU A 1 115 ? -23.238 16.556 23.343 1.00 50.00 115 GLU A O 1
ATOM 902 N N . THR A 1 116 ? -22.277 17.453 21.549 1.00 52.81 116 THR A N 1
ATOM 903 C CA . THR A 1 116 ? -21.741 16.154 21.093 1.00 52.81 116 THR A CA 1
ATOM 904 C C . THR A 1 116 ? -20.408 15.746 21.723 1.00 52.81 116 THR A C 1
ATOM 906 O O . THR A 1 116 ? -20.048 14.571 21.629 1.00 52.81 116 THR A O 1
ATOM 909 N N . SER A 1 117 ? -19.668 16.666 22.359 1.00 56.00 117 SER A N 1
ATOM 910 C CA . SER A 1 117 ? -18.440 16.308 23.095 1.00 56.00 117 SER A CA 1
ATOM 911 C C . SER A 1 117 ? -18.774 15.361 24.243 1.00 56.00 117 SER A C 1
ATOM 913 O O . SER A 1 117 ? -18.187 14.289 24.326 1.00 56.00 117 SER A O 1
ATOM 915 N N . ASN A 1 118 ? -19.825 15.679 25.002 1.00 60.59 118 ASN A N 1
ATOM 916 C CA . ASN A 1 118 ? -20.309 14.863 26.113 1.00 60.59 118 ASN A CA 1
ATOM 917 C C . ASN A 1 118 ? -20.753 13.472 25.636 1.00 60.59 118 ASN A C 1
ATOM 919 O O . ASN A 1 118 ? -20.486 12.471 26.290 1.00 60.59 118 ASN A O 1
ATOM 923 N N . ALA A 1 119 ? -21.395 13.383 24.464 1.00 60.91 119 ALA A N 1
ATOM 924 C CA . ALA A 1 119 ? -21.827 12.106 23.901 1.00 60.91 119 ALA A CA 1
ATOM 925 C C . ALA A 1 119 ? -20.643 11.219 23.480 1.00 60.91 119 ALA A C 1
ATOM 927 O O . ALA A 1 119 ? -20.637 10.029 23.790 1.00 60.91 119 ALA A O 1
ATOM 928 N N . ARG A 1 120 ? -19.626 11.777 22.809 1.00 63.84 120 ARG A N 1
ATOM 929 C CA . ARG A 1 120 ? -18.438 11.009 22.394 1.00 63.84 120 ARG A CA 1
ATOM 930 C C . ARG A 1 120 ? -17.548 10.628 23.572 1.00 63.84 120 ARG A C 1
ATOM 932 O O . ARG A 1 120 ? -17.101 9.485 23.630 1.00 63.84 120 ARG A O 1
ATOM 939 N N . GLU A 1 121 ? -17.356 11.538 24.518 1.00 69.94 121 GLU A N 1
ATOM 940 C CA . GLU A 1 121 ? -16.671 11.264 25.783 1.00 69.94 121 GLU A CA 1
ATOM 941 C C . GLU A 1 121 ? -17.394 10.135 26.530 1.00 69.94 121 GLU A C 1
ATOM 943 O O . GLU A 1 121 ? -16.783 9.113 26.824 1.00 69.94 121 GLU A O 1
ATOM 948 N N . SER A 1 122 ? -18.732 10.186 26.603 1.00 76.81 122 SER A N 1
ATOM 949 C CA . SER A 1 122 ? -19.526 9.097 27.187 1.00 76.81 122 SER A CA 1
ATOM 950 C C . SER A 1 122 ? -19.378 7.753 26.462 1.00 76.81 122 SER A C 1
ATOM 952 O O . SER A 1 122 ? -19.458 6.705 27.098 1.00 76.81 122 SER A O 1
ATOM 954 N N . THR A 1 123 ? -19.178 7.733 25.137 1.00 84.00 123 THR A N 1
ATOM 955 C CA . THR A 1 123 ? -18.954 6.472 24.405 1.00 84.00 123 THR A CA 1
ATOM 956 C C . THR A 1 123 ? -17.559 5.909 24.637 1.00 84.00 123 THR A C 1
ATOM 958 O O . THR A 1 123 ? -17.411 4.694 24.732 1.00 84.00 123 THR A O 1
ATOM 961 N N . ILE A 1 124 ? -16.549 6.772 24.766 1.00 85.56 124 ILE A N 1
ATOM 962 C CA . ILE A 1 124 ? -15.184 6.364 25.104 1.00 85.56 124 ILE A CA 1
ATOM 963 C C . ILE A 1 124 ? -15.154 5.831 26.541 1.00 85.56 124 ILE A C 1
ATOM 965 O O . ILE A 1 124 ? -14.601 4.759 26.775 1.00 85.56 124 ILE A O 1
ATOM 969 N N . ASP A 1 125 ? -15.830 6.493 27.479 1.00 87.75 125 ASP A N 1
ATOM 970 C CA . ASP A 1 125 ? -15.970 6.030 28.864 1.00 87.75 125 ASP A CA 1
ATOM 971 C C . ASP A 1 125 ? -16.697 4.680 28.953 1.00 87.75 125 ASP A C 1
ATOM 973 O O . ASP A 1 125 ? -16.274 3.783 29.681 1.00 87.75 125 ASP A O 1
ATOM 977 N N . LYS A 1 126 ? -17.750 4.476 28.151 1.00 90.88 126 LYS A N 1
ATOM 978 C CA . LYS A 1 126 ? -18.438 3.176 28.058 1.00 90.88 126 LYS A CA 1
ATOM 979 C C . LYS A 1 126 ? -17.522 2.077 27.523 1.00 90.88 126 LYS A C 1
ATOM 981 O O . LYS A 1 126 ? -17.423 1.020 28.136 1.00 90.88 126 LYS A O 1
ATOM 986 N N . LEU A 1 127 ? -16.815 2.326 26.420 1.00 91.25 127 LEU A N 1
ATOM 987 C CA . LEU A 1 127 ? -15.912 1.335 25.826 1.00 91.25 127 LEU A CA 1
ATOM 988 C C . LEU A 1 127 ? -14.709 1.034 26.730 1.00 91.25 127 LEU A C 1
ATOM 990 O O . LEU A 1 127 ? -14.269 -0.110 26.818 1.00 91.25 127 LEU A O 1
ATOM 994 N N . THR A 1 128 ? -14.170 2.035 27.429 1.00 92.19 128 THR A N 1
ATOM 995 C CA . THR A 1 128 ? -13.085 1.826 28.399 1.00 92.19 128 THR A CA 1
ATOM 996 C C . THR A 1 128 ? -13.554 1.032 29.615 1.00 92.19 128 THR A C 1
ATOM 998 O O . THR A 1 128 ? -12.810 0.164 30.079 1.00 92.19 128 THR A O 1
ATOM 1001 N N . ALA A 1 129 ? -14.789 1.248 30.078 1.00 92.25 129 ALA A N 1
ATOM 1002 C CA . ALA A 1 129 ? -15.408 0.441 31.124 1.00 92.25 129 ALA A CA 1
ATOM 1003 C C . ALA A 1 129 ? -15.628 -1.015 30.673 1.00 92.25 129 ALA A C 1
ATOM 1005 O O . ALA A 1 129 ? -15.213 -1.932 31.379 1.00 92.25 129 ALA A O 1
ATOM 1006 N N . GLU A 1 130 ? -16.174 -1.241 29.473 1.00 92.00 130 GLU A N 1
ATOM 1007 C CA . GLU A 1 130 ? -16.345 -2.587 28.900 1.00 92.00 130 GLU A CA 1
ATOM 1008 C C . GLU A 1 130 ? -15.000 -3.312 28.724 1.00 92.00 130 GLU A C 1
ATOM 1010 O O . GLU A 1 130 ? -14.874 -4.498 29.031 1.00 92.00 130 GLU A O 1
ATOM 1015 N N . LEU A 1 131 ? -13.950 -2.604 28.291 1.00 93.94 131 LEU A N 1
ATOM 1016 C CA . LEU A 1 131 ? -12.598 -3.162 28.201 1.00 93.94 131 LEU A CA 1
ATOM 1017 C C . LEU A 1 131 ? -12.011 -3.498 29.577 1.00 93.94 131 LEU A C 1
ATOM 1019 O O . LEU A 1 131 ? -11.305 -4.500 29.709 1.00 93.94 131 LEU A O 1
ATOM 1023 N N . ALA A 1 132 ? -12.265 -2.679 30.599 1.00 93.50 132 ALA A N 1
ATOM 1024 C CA . ALA A 1 132 ? -11.849 -2.978 31.967 1.00 93.50 132 ALA A CA 1
ATOM 1025 C C . ALA A 1 132 ? -12.580 -4.217 32.507 1.00 93.50 132 ALA A C 1
ATOM 1027 O O . ALA A 1 132 ? -11.943 -5.099 33.086 1.00 93.50 132 ALA A O 1
ATOM 1028 N N . GLU A 1 133 ? -13.880 -4.335 32.244 1.00 95.44 133 GLU A N 1
ATOM 1029 C CA . GLU A 1 133 ? -14.679 -5.497 32.628 1.00 95.44 133 GLU A CA 1
ATOM 1030 C C . GLU A 1 133 ? -14.203 -6.769 31.916 1.00 95.44 133 GLU A C 1
ATOM 1032 O O . GLU A 1 133 ? -13.945 -7.786 32.562 1.00 95.44 133 GLU A O 1
ATOM 1037 N N . MET A 1 134 ? -13.972 -6.705 30.605 1.00 94.31 134 MET A N 1
ATOM 1038 C CA . MET A 1 134 ? -13.453 -7.834 29.832 1.00 94.31 134 MET A CA 1
ATOM 1039 C C . MET A 1 134 ? -12.064 -8.272 30.323 1.00 94.31 134 MET A C 1
ATOM 1041 O O . MET A 1 134 ? -11.781 -9.469 30.391 1.00 94.31 134 MET A O 1
ATOM 1045 N N . LYS A 1 135 ? -11.200 -7.330 30.731 1.00 93.00 135 LYS A N 1
ATOM 1046 C CA . LYS A 1 135 ? -9.901 -7.647 31.355 1.00 93.00 135 LYS A CA 1
ATOM 1047 C C . LYS A 1 135 ? -10.068 -8.409 32.670 1.00 93.00 135 LYS A C 1
ATOM 1049 O O . LYS A 1 135 ? -9.327 -9.363 32.910 1.00 93.00 135 LYS A O 1
ATOM 1054 N N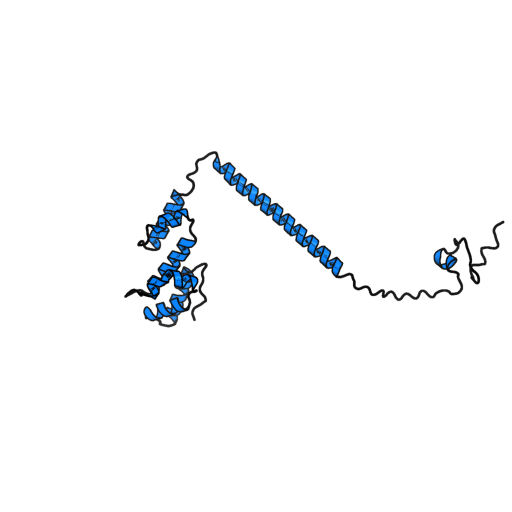 . ILE A 1 136 ? -11.037 -8.024 33.500 1.00 94.44 136 ILE A N 1
ATOM 1055 C CA . ILE A 1 136 ? -11.350 -8.723 34.755 1.00 94.44 136 ILE A CA 1
ATOM 1056 C C . ILE A 1 136 ? -11.893 -10.127 34.457 1.00 94.44 136 ILE A C 1
ATOM 1058 O O . ILE A 1 136 ? -11.432 -11.103 35.054 1.00 94.44 136 ILE A O 1
ATOM 1062 N N . GLN A 1 137 ? -12.805 -10.257 33.489 1.00 92.50 137 GLN A N 1
ATOM 1063 C CA . GLN A 1 137 ? -13.334 -11.554 33.061 1.00 92.50 137 GLN A CA 1
ATOM 1064 C C . GLN A 1 137 ? -12.215 -12.474 32.544 1.00 92.50 137 GLN A C 1
ATOM 1066 O O . GLN A 1 137 ? -12.135 -13.630 32.964 1.00 92.50 137 GLN A O 1
ATOM 1071 N N . LEU A 1 138 ? -11.286 -11.962 31.728 1.00 91.75 138 LEU A N 1
ATOM 1072 C CA . LEU A 1 138 ? -10.110 -12.708 31.263 1.00 91.75 138 LEU A CA 1
ATOM 1073 C C . LEU A 1 138 ? -9.203 -13.147 32.417 1.00 91.75 138 LEU A C 1
ATOM 1075 O O . LEU A 1 138 ? -8.793 -14.307 32.461 1.00 91.75 138 LEU A O 1
ATOM 1079 N N . ALA A 1 139 ? -8.923 -12.262 33.378 1.00 90.00 139 ALA A N 1
ATOM 1080 C CA . ALA A 1 139 ? -8.130 -12.612 34.554 1.00 90.00 139 ALA A CA 1
ATOM 1081 C C . ALA A 1 139 ? -8.794 -13.732 35.377 1.00 90.00 139 ALA A C 1
ATOM 1083 O O . ALA A 1 139 ? -8.116 -14.669 35.801 1.00 90.00 139 ALA A O 1
ATOM 1084 N N . SER A 1 140 ? -10.120 -13.685 35.545 1.00 88.69 140 SER A N 1
ATOM 1085 C CA . SER A 1 140 ? -10.874 -14.722 36.260 1.00 88.69 140 SER A CA 1
ATOM 1086 C C . SER A 1 140 ? -10.856 -16.075 35.531 1.00 88.69 140 SER A C 1
ATOM 1088 O O . SER A 1 140 ? -10.611 -17.109 36.154 1.00 88.69 140 SER A O 1
ATOM 1090 N N . LEU A 1 141 ? -11.007 -16.082 34.200 1.00 87.44 141 LEU A N 1
ATOM 1091 C CA . LEU A 1 141 ? -10.925 -17.293 33.377 1.00 87.44 141 LEU A CA 1
ATOM 1092 C C . LEU A 1 141 ? -9.539 -17.941 33.451 1.00 87.44 141 LEU A C 1
ATOM 1094 O O . LEU A 1 141 ? -9.438 -19.163 33.594 1.00 87.44 141 LEU A O 1
ATOM 1098 N N . LEU A 1 142 ? -8.474 -17.133 33.413 1.00 85.56 142 LEU A N 1
ATOM 1099 C CA . LEU A 1 142 ? -7.100 -17.614 33.574 1.00 85.56 142 LEU A CA 1
ATOM 1100 C C . LEU A 1 142 ? -6.869 -18.227 34.967 1.00 85.56 142 LEU A C 1
ATOM 1102 O O . LEU A 1 142 ? -6.220 -19.270 35.076 1.00 85.56 142 LEU A O 1
ATOM 1106 N N . GLN A 1 143 ? -7.441 -17.644 36.027 1.00 80.12 143 GLN A N 1
ATOM 1107 C CA . GLN A 1 143 ? -7.376 -18.215 37.379 1.00 80.12 143 GLN A CA 1
ATOM 1108 C C . GLN A 1 143 ? -8.122 -19.554 37.487 1.00 80.12 143 GLN A C 1
ATOM 1110 O O . GLN A 1 143 ? -7.584 -20.510 38.051 1.00 80.12 143 GLN A O 1
ATOM 1115 N N . VAL A 1 144 ? -9.325 -19.665 36.913 1.00 78.56 144 VAL A N 1
ATOM 1116 C CA . VAL A 1 144 ? -10.100 -20.920 36.907 1.00 78.56 144 VAL A CA 1
ATOM 1117 C C . VAL A 1 144 ? -9.355 -22.012 36.135 1.00 78.56 144 VAL A C 1
ATOM 1119 O O . VAL A 1 144 ? -9.233 -23.140 36.618 1.00 78.56 144 VAL A O 1
ATOM 1122 N N . GLN A 1 145 ? -8.771 -21.691 34.978 1.00 73.81 145 GLN A N 1
ATOM 1123 C CA . GLN A 1 145 ? -7.948 -22.645 34.230 1.00 73.81 145 GLN A CA 1
ATOM 1124 C C . GLN A 1 145 ? -6.738 -23.123 35.043 1.00 73.81 145 GLN A C 1
ATOM 1126 O O . GLN A 1 145 ? -6.485 -24.329 35.089 1.00 73.81 145 GLN A O 1
ATOM 1131 N N . ALA A 1 146 ? -6.045 -22.230 35.758 1.00 69.81 146 ALA A N 1
ATOM 1132 C CA . ALA A 1 146 ? -4.936 -22.607 36.636 1.00 69.81 146 ALA A CA 1
ATOM 1133 C C . ALA A 1 146 ? -5.369 -23.569 37.765 1.00 69.81 146 ALA A C 1
ATOM 1135 O O . ALA A 1 146 ? -4.655 -24.531 38.057 1.00 69.81 146 ALA A O 1
ATOM 1136 N N . GLN A 1 147 ? -6.560 -23.375 38.346 1.00 66.06 147 GLN A N 1
ATOM 1137 C CA . GLN A 1 147 ? -7.113 -24.252 39.390 1.00 66.06 147 GLN A CA 1
ATOM 1138 C C . GLN A 1 147 ? -7.581 -25.616 38.852 1.00 66.06 147 GLN A C 1
ATOM 1140 O O . GLN A 1 147 ? -7.370 -26.648 39.489 1.00 66.06 147 GLN A O 1
ATOM 1145 N N . THR A 1 148 ? -8.166 -25.677 37.651 1.00 60.75 148 THR A N 1
ATOM 1146 C CA . THR A 1 148 ? -8.533 -26.974 37.042 1.00 60.75 148 THR A CA 1
ATOM 1147 C C . THR A 1 148 ? -7.310 -27.820 36.662 1.00 60.75 148 THR A C 1
ATOM 1149 O O . THR A 1 148 ? -7.382 -29.053 36.645 1.00 60.75 148 THR A O 1
ATOM 1152 N N . ASN A 1 149 ? -6.163 -27.176 36.418 1.00 57.31 149 ASN A N 1
ATOM 1153 C CA . ASN A 1 149 ? -4.918 -27.844 36.045 1.00 57.31 149 ASN A CA 1
ATOM 1154 C C . ASN A 1 149 ? -4.211 -28.508 37.244 1.00 57.31 149 ASN A C 1
ATOM 1156 O O . ASN A 1 149 ? -3.542 -29.531 37.084 1.00 57.31 149 ASN A O 1
ATOM 1160 N N . THR A 1 150 ? -4.402 -27.991 38.463 1.00 57.12 150 THR A N 1
ATOM 1161 C CA . THR A 1 150 ? -3.914 -28.643 39.693 1.00 57.12 150 THR A CA 1
ATOM 1162 C C . THR A 1 150 ? -4.803 -29.818 40.106 1.00 57.12 150 THR A C 1
ATOM 1164 O O . THR A 1 150 ? -4.291 -30.832 40.581 1.00 57.12 150 THR A O 1
ATOM 1167 N N . TYR A 1 151 ? -6.111 -29.757 39.823 1.00 53.97 151 TYR A N 1
ATOM 1168 C CA . TYR A 1 151 ? -7.042 -30.860 40.093 1.00 53.97 151 TYR A CA 1
ATOM 1169 C C . TYR A 1 151 ? -6.859 -32.064 39.154 1.00 53.97 151 TYR A C 1
ATOM 1171 O O . TYR A 1 151 ? -7.015 -33.208 39.584 1.00 53.97 151 TYR A O 1
ATOM 1179 N N . ARG A 1 152 ? -6.468 -31.849 37.886 1.00 50.84 152 ARG A N 1
ATOM 1180 C CA . ARG A 1 152 ? -6.169 -32.956 36.953 1.00 50.84 152 ARG A CA 1
ATOM 1181 C C . ARG A 1 152 ? -4.824 -33.643 37.208 1.00 50.84 152 ARG A C 1
ATOM 1183 O O . ARG A 1 152 ? -4.658 -34.784 36.787 1.00 50.84 152 ARG A O 1
ATOM 1190 N N . ARG A 1 153 ? -3.888 -33.010 37.925 1.00 50.16 153 ARG A N 1
ATOM 1191 C CA . ARG A 1 153 ? -2.593 -33.628 38.272 1.00 50.16 153 ARG A CA 1
ATOM 1192 C C . ARG A 1 153 ? -2.611 -34.496 39.530 1.00 50.16 153 ARG A C 1
ATOM 1194 O O . ARG A 1 153 ? -1.624 -35.181 39.771 1.00 50.16 153 ARG A O 1
ATOM 1201 N N . ASN A 1 154 ? -3.712 -34.547 40.287 1.00 52.72 154 ASN A N 1
ATOM 1202 C CA . ASN A 1 154 ? -3.742 -35.264 41.568 1.00 52.72 154 ASN A CA 1
ATOM 1203 C C . ASN A 1 154 ? -4.544 -36.576 41.571 1.00 52.72 154 ASN A C 1
ATOM 1205 O O . ASN A 1 154 ? -5.034 -37.013 42.611 1.00 52.72 154 ASN A O 1
ATOM 1209 N N . ARG A 1 155 ? -4.651 -37.244 40.414 1.00 53.69 155 ARG A N 1
ATOM 1210 C CA . ARG A 1 155 ? -5.155 -38.625 40.329 1.00 53.69 155 ARG A CA 1
ATOM 1211 C C . ARG A 1 155 ? -4.052 -39.624 39.981 1.00 53.69 155 ARG A C 1
ATOM 1213 O O . ARG A 1 155 ? -4.278 -40.559 39.227 1.00 53.69 155 ARG A O 1
ATOM 1220 N N . SER A 1 156 ? -2.883 -39.469 40.595 1.00 48.84 156 SER A N 1
ATOM 1221 C CA . SER A 1 156 ? -1.948 -40.582 40.783 1.00 48.84 156 SER A CA 1
ATOM 1222 C C . SER A 1 156 ? -2.241 -41.214 42.137 1.00 48.84 156 SER A C 1
ATOM 1224 O O . SER A 1 156 ? -1.585 -40.971 43.146 1.00 48.84 156 SER A O 1
ATOM 1226 N N . ASN A 1 157 ? -3.322 -41.990 42.146 1.00 56.22 157 ASN A N 1
ATOM 1227 C CA . ASN A 1 157 ? -3.662 -42.916 43.210 1.00 56.22 157 ASN A CA 1
ATOM 1228 C C . ASN A 1 157 ? -2.644 -44.061 43.199 1.00 56.22 157 ASN A C 1
ATOM 1230 O O . ASN A 1 157 ? -2.863 -45.076 42.548 1.00 56.22 157 ASN A O 1
ATOM 1234 N N . SER A 1 158 ? -1.568 -43.897 43.959 1.00 49.16 158 SER A N 1
ATOM 1235 C CA . SER A 1 158 ? -0.785 -45.015 44.471 1.00 49.16 158 SER A CA 1
ATOM 1236 C C . SER A 1 158 ? -0.676 -44.811 45.969 1.00 49.16 158 SER A C 1
ATOM 1238 O O . SER A 1 158 ? 0.144 -44.033 46.453 1.00 49.16 158 SER A O 1
ATOM 1240 N N . ARG A 1 159 ? -1.569 -45.482 46.705 1.00 52.53 159 ARG A N 1
ATOM 1241 C CA . ARG A 1 159 ? -1.470 -45.700 48.150 1.00 52.53 159 ARG A CA 1
ATOM 1242 C C . ARG A 1 159 ? -0.143 -46.406 48.450 1.00 52.53 159 ARG A C 1
ATOM 1244 O O . ARG A 1 159 ? -0.094 -47.618 48.590 1.00 52.53 159 ARG A O 1
ATOM 1251 N N . GLY A 1 160 ? 0.929 -45.633 48.531 1.00 53.28 160 GLY A N 1
ATOM 1252 C CA . GLY A 1 160 ? 2.218 -46.029 49.071 1.00 53.28 160 GLY A CA 1
ATOM 1253 C C . GLY A 1 160 ? 2.380 -45.397 50.442 1.00 53.28 160 GLY A C 1
ATOM 1254 O O . GLY A 1 160 ? 3.061 -44.388 50.588 1.00 53.28 160 GLY A O 1
ATOM 1255 N N . ARG A 1 161 ? 1.722 -45.964 51.454 1.00 46.69 161 ARG A N 1
ATOM 1256 C CA . ARG A 1 161 ? 2.161 -45.807 52.844 1.00 46.69 161 ARG A CA 1
ATOM 1257 C C . ARG A 1 161 ? 2.378 -47.193 53.411 1.00 46.69 161 ARG A C 1
ATOM 1259 O O . ARG A 1 161 ? 1.501 -47.770 54.047 1.00 46.69 161 ARG A O 1
ATOM 1266 N N . SER A 1 162 ? 3.575 -47.701 53.141 1.00 53.75 162 SER A N 1
ATOM 1267 C CA . SER A 1 162 ? 4.231 -48.674 53.996 1.00 53.75 162 SER A CA 1
ATOM 1268 C C . SER A 1 162 ? 4.325 -48.062 55.382 1.00 53.75 162 SER A C 1
ATOM 1270 O O . SER A 1 162 ? 5.167 -47.210 55.655 1.00 53.75 162 SER A O 1
ATOM 1272 N N . TYR A 1 163 ? 3.409 -48.473 56.239 1.00 45.66 163 TYR A N 1
ATOM 1273 C CA . TYR A 1 163 ? 3.631 -48.417 57.659 1.00 45.66 163 TYR A CA 1
ATOM 1274 C C . TYR A 1 163 ? 3.017 -49.673 58.262 1.00 45.66 163 TYR A C 1
ATOM 1276 O O . TYR A 1 163 ? 1.875 -49.695 58.717 1.00 45.66 163 TYR A O 1
ATOM 1284 N N . SER A 1 164 ? 3.804 -50.746 58.207 1.00 50.81 164 SER A N 1
ATOM 1285 C CA . SER A 1 164 ? 3.725 -51.811 59.195 1.00 50.81 164 SER A CA 1
ATOM 1286 C C . SER A 1 164 ? 3.993 -51.174 60.560 1.00 50.81 164 SER A C 1
ATOM 1288 O O . SER A 1 164 ? 5.137 -51.069 60.986 1.00 50.81 164 SER A O 1
ATOM 1290 N N . ARG A 1 165 ? 2.939 -50.699 61.233 1.00 54.09 165 ARG A N 1
ATOM 1291 C CA . ARG A 1 165 ? 2.914 -50.742 62.697 1.00 54.09 165 ARG A CA 1
ATOM 1292 C C . ARG A 1 165 ? 2.621 -52.203 62.985 1.00 54.09 165 ARG A C 1
ATOM 1294 O O . ARG A 1 165 ? 1.541 -52.670 62.620 1.00 54.09 165 ARG A O 1
ATOM 1301 N N . GLU A 1 166 ? 3.621 -52.919 63.484 1.00 51.47 166 GLU A N 1
ATOM 1302 C CA . GLU A 1 166 ? 3.488 -54.301 63.932 1.00 51.47 166 GLU A CA 1
ATOM 1303 C C . GLU A 1 166 ? 2.163 -54.446 64.672 1.00 51.47 166 GLU A C 1
ATOM 1305 O O . GLU A 1 166 ? 1.848 -53.707 65.608 1.00 51.47 166 GLU A O 1
ATOM 1310 N N . ARG A 1 167 ? 1.320 -55.324 64.138 1.00 52.00 167 ARG A N 1
ATOM 1311 C CA . ARG A 1 167 ? 0.062 -55.684 64.758 1.00 52.00 167 ARG A CA 1
ATOM 1312 C C . ARG A 1 167 ? 0.481 -56.452 66.002 1.00 52.00 167 ARG A C 1
ATOM 1314 O O . ARG A 1 167 ? 0.856 -57.610 65.866 1.00 52.00 167 ARG A O 1
ATOM 1321 N N . ASP A 1 168 ? 0.500 -55.791 67.157 1.00 56.41 168 ASP A N 1
ATOM 1322 C CA . ASP A 1 168 ? 0.629 -56.483 68.434 1.00 56.41 168 ASP A CA 1
ATOM 1323 C C . ASP A 1 168 ? -0.560 -57.445 68.501 1.00 56.41 168 ASP A C 1
ATOM 1325 O O . ASP A 1 168 ? -1.717 -57.044 68.662 1.00 56.41 168 ASP A O 1
ATOM 1329 N N . SER A 1 169 ? -0.285 -58.706 68.167 1.00 61.41 169 SER A N 1
ATOM 1330 C CA . SER A 1 169 ? -1.270 -59.765 67.944 1.00 61.41 169 SER A CA 1
ATOM 1331 C C . SER A 1 169 ? -2.026 -60.123 69.216 1.00 61.41 169 SER A C 1
ATOM 1333 O O . SER A 1 169 ? -2.997 -60.876 69.163 1.00 61.41 169 SER A O 1
ATOM 1335 N N . ASP A 1 170 ? -1.597 -59.554 70.336 1.00 70.31 170 ASP A N 1
ATOM 1336 C CA . ASP A 1 170 ? -2.040 -59.901 71.666 1.00 70.31 170 ASP A CA 1
ATOM 1337 C C . ASP A 1 170 ? -3.184 -58.999 72.155 1.00 70.31 170 ASP A C 1
ATOM 1339 O O . ASP A 1 170 ? -3.717 -59.241 73.237 1.00 70.31 170 ASP A O 1
ATOM 1343 N N . ILE A 1 171 ? -3.612 -57.983 71.389 1.00 76.81 171 ILE A N 1
ATOM 1344 C CA . ILE A 1 171 ? -4.736 -57.106 71.762 1.00 76.81 171 ILE A CA 1
ATOM 1345 C C . ILE A 1 171 ? -5.870 -57.128 70.730 1.00 76.81 171 ILE A C 1
ATOM 1347 O O . ILE A 1 171 ? -5.665 -57.076 69.517 1.00 76.81 171 ILE A O 1
ATOM 1351 N N . CYS A 1 172 ? -7.115 -57.198 71.210 1.00 81.88 172 CYS A N 1
ATOM 1352 C CA . CYS A 1 172 ? -8.280 -57.243 70.332 1.00 81.88 172 CYS A CA 1
ATOM 1353 C C . CYS A 1 172 ? -8.520 -55.897 69.631 1.00 81.88 172 CYS A C 1
ATOM 1355 O O . CYS A 1 172 ? -8.080 -54.837 70.078 1.00 81.88 172 CYS A O 1
ATOM 1357 N N . TRP A 1 173 ? -9.306 -55.923 68.551 1.00 82.25 173 TRP A N 1
ATOM 1358 C CA . TRP A 1 173 ? -9.609 -54.727 67.757 1.00 82.25 173 TRP A CA 1
ATOM 1359 C C . TRP A 1 173 ? -10.186 -53.563 68.582 1.00 82.25 173 TRP A C 1
ATOM 1361 O O . TRP A 1 173 ? -9.892 -52.403 68.296 1.00 82.25 173 TRP A O 1
ATOM 1371 N N . TYR A 1 174 ? -10.975 -53.859 69.621 1.00 80.75 174 TYR A N 1
ATOM 1372 C CA . TYR A 1 174 ? -11.542 -52.833 70.497 1.00 80.75 174 TYR A CA 1
ATOM 1373 C C . TYR A 1 174 ? -10.456 -52.111 71.311 1.00 80.75 174 TYR A C 1
ATOM 1375 O O . TYR A 1 174 ? -10.445 -50.884 71.322 1.00 80.75 174 TYR A O 1
ATOM 1383 N N . HIS A 1 175 ? -9.492 -52.830 71.892 1.00 80.56 175 HIS A N 1
ATOM 1384 C CA . HIS A 1 175 ? -8.368 -52.217 72.611 1.00 80.56 175 HIS A CA 1
ATOM 1385 C C . HIS A 1 175 ? -7.345 -51.568 71.668 1.00 80.56 175 HIS A C 1
ATOM 1387 O O . HIS A 1 175 ? -6.790 -50.529 72.003 1.00 80.56 175 HIS A O 1
ATOM 1393 N N . TYR A 1 176 ? -7.168 -52.082 70.446 1.00 80.31 176 TYR A N 1
ATOM 1394 C CA . TYR A 1 176 ? -6.344 -51.412 69.432 1.00 80.31 176 TYR A CA 1
ATOM 1395 C C . TYR A 1 176 ? -6.905 -50.036 69.036 1.00 80.31 176 TYR A C 1
ATOM 1397 O O . TYR A 1 176 ? -6.154 -49.095 68.784 1.00 80.31 176 TYR A O 1
ATOM 1405 N N . ARG A 1 177 ? -8.236 -49.911 68.957 1.00 73.75 177 ARG A N 1
ATOM 1406 C CA . ARG A 1 177 ? -8.897 -48.678 68.511 1.00 73.75 177 ARG A CA 1
ATOM 1407 C C . ARG A 1 177 ? -9.196 -47.695 69.646 1.00 73.75 177 ARG A C 1
ATOM 1409 O O . ARG A 1 177 ? -9.160 -46.493 69.398 1.00 73.75 177 ARG A O 1
ATOM 1416 N N . PHE A 1 178 ? -9.524 -48.188 70.842 1.00 76.88 178 PHE A N 1
A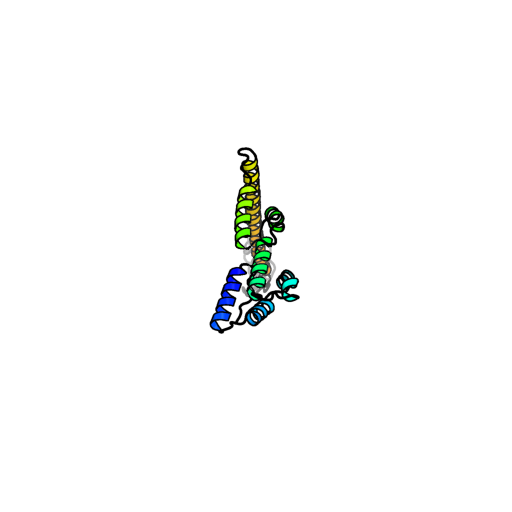TOM 1417 C CA . PHE A 1 178 ? -10.025 -47.372 71.957 1.00 76.88 178 PHE A CA 1
ATOM 1418 C C . PHE A 1 178 ? -9.141 -47.415 73.219 1.00 76.88 178 PHE A C 1
ATOM 1420 O O . PHE A 1 178 ? -9.426 -46.683 74.165 1.00 76.88 178 PHE A O 1
ATOM 1427 N N . GLY A 1 179 ? -8.074 -48.225 73.244 1.00 78.38 179 GLY A N 1
ATOM 1428 C CA . GLY A 1 179 ? -7.194 -48.373 74.411 1.00 78.38 179 GLY A CA 1
ATOM 1429 C C . GLY A 1 179 ? -7.949 -48.834 75.663 1.00 78.38 179 GLY A C 1
ATOM 1430 O O . GLY A 1 179 ? -8.954 -49.535 75.553 1.00 78.38 179 GLY A O 1
ATOM 1431 N N . ASP A 1 180 ? -7.518 -48.382 76.845 1.00 76.25 180 ASP A N 1
ATOM 1432 C CA . ASP A 1 180 ? -8.121 -48.714 78.154 1.00 76.25 180 ASP A CA 1
ATOM 1433 C C . ASP A 1 180 ? -9.572 -48.235 78.339 1.00 76.25 180 ASP A C 1
ATOM 1435 O O . ASP A 1 180 ? -10.236 -48.592 79.306 1.00 76.25 180 ASP A O 1
ATOM 1439 N N . GLN A 1 181 ? -10.091 -47.427 77.411 1.00 72.25 181 GLN A N 1
ATOM 1440 C CA . GLN A 1 181 ? -11.484 -46.969 77.414 1.00 72.25 181 GLN A CA 1
ATOM 1441 C C . GLN A 1 181 ? -12.422 -47.934 76.664 1.00 72.25 181 GLN A C 1
ATOM 1443 O O . GLN A 1 181 ? -13.613 -47.651 76.495 1.00 72.25 181 GLN A O 1
ATOM 1448 N N . ALA A 1 182 ? -11.907 -49.067 76.172 1.00 77.56 182 ALA A N 1
ATOM 1449 C CA . ALA A 1 182 ? -12.693 -50.052 75.446 1.00 77.56 182 ALA A CA 1
ATOM 1450 C C . ALA A 1 182 ? -13.729 -50.731 76.359 1.00 77.56 182 ALA A C 1
ATOM 1452 O O . ALA A 1 182 ? -13.414 -51.496 77.261 1.00 77.56 182 ALA A O 1
ATOM 1453 N N . GLN A 1 183 ? -15.005 -50.518 76.050 1.00 77.25 183 GLN A N 1
ATOM 1454 C CA . GLN A 1 183 ? -16.137 -51.074 76.805 1.00 77.25 183 GLN A CA 1
ATOM 1455 C C . GLN A 1 183 ? -16.390 -52.569 76.532 1.00 77.25 183 GLN A C 1
ATOM 1457 O O . GLN A 1 183 ? -17.294 -53.171 77.107 1.00 77.25 183 GLN A O 1
ATOM 1462 N N . LYS A 1 184 ? -15.657 -53.166 75.585 1.00 74.12 184 LYS A N 1
ATOM 1463 C CA . LYS A 1 184 ? -15.813 -54.565 75.172 1.00 74.12 184 LYS A CA 1
ATOM 1464 C C . LYS A 1 184 ? -14.452 -55.174 74.873 1.00 74.12 184 LYS A C 1
ATOM 1466 O O . LYS A 1 184 ? -13.659 -54.592 74.138 1.00 74.12 184 LYS A O 1
ATOM 1471 N N . CYS A 1 185 ? -14.233 -56.380 75.382 1.00 82.31 185 CYS A N 1
ATOM 1472 C CA . CYS A 1 185 ? -13.048 -57.185 75.119 1.00 82.31 185 CYS A CA 1
ATOM 1473 C C . CYS A 1 185 ? -13.440 -58.458 74.352 1.00 82.31 185 CYS A C 1
ATOM 1475 O O . CYS A 1 185 ? -14.496 -59.031 74.610 1.00 82.31 185 CYS A O 1
ATOM 1477 N N . SER A 1 186 ? -12.595 -58.894 73.413 1.00 78.06 186 SER A N 1
ATOM 1478 C CA . SER A 1 186 ? -12.766 -60.155 72.678 1.00 78.06 186 SER A CA 1
ATOM 1479 C C . SER A 1 186 ? -11.557 -61.030 72.958 1.00 78.06 186 SER A C 1
ATOM 1481 O O . SER A 1 186 ? -10.433 -60.577 72.754 1.00 78.06 186 SER A O 1
ATOM 1483 N N . LEU A 1 187 ? -11.786 -62.260 73.414 1.00 62.00 187 LEU A N 1
ATOM 1484 C CA . LEU A 1 187 ? -10.716 -63.197 73.756 1.00 62.00 187 LEU A CA 1
ATOM 1485 C C . LEU A 1 187 ? -10.160 -63.922 72.518 1.00 62.00 187 LEU A C 1
ATOM 1487 O O . LEU A 1 187 ? -10.924 -64.163 71.579 1.00 62.00 187 LEU A O 1
ATOM 1491 N N . PRO A 1 188 ? -8.869 -64.317 72.536 1.00 71.06 188 PRO A N 1
ATOM 1492 C CA . PRO A 1 188 ? -7.867 -64.012 73.569 1.00 71.06 188 PRO A CA 1
ATOM 1493 C C . PRO A 1 188 ? -7.289 -62.591 73.407 1.00 71.06 188 PRO A C 1
ATOM 1495 O O . PRO A 1 188 ? -6.931 -62.187 72.305 1.00 71.06 188 PRO A O 1
ATOM 1498 N N . CYS A 1 189 ? -7.211 -61.820 74.498 1.00 77.31 189 CYS A N 1
ATOM 1499 C CA . CYS A 1 189 ? -6.658 -60.460 74.506 1.00 77.31 189 CYS A CA 1
ATOM 1500 C C . CYS A 1 189 ? -5.940 -60.186 75.833 1.00 77.31 189 CYS A C 1
ATOM 1502 O O . CYS A 1 189 ? -6.516 -60.365 76.900 1.00 77.31 189 CYS A O 1
ATOM 1504 N N . LYS A 1 190 ? -4.702 -59.700 75.762 1.00 75.44 190 LYS A N 1
ATOM 1505 C CA . LYS A 1 190 ? -3.779 -59.479 76.884 1.00 75.44 190 LYS A CA 1
ATOM 1506 C C . LYS A 1 190 ? -4.175 -58.316 77.800 1.00 75.44 190 LYS A C 1
ATOM 1508 O O . LYS A 1 190 ? -3.858 -58.342 78.978 1.00 75.44 190 LYS A O 1
ATOM 1513 N N . HIS A 1 191 ? -4.962 -57.355 77.304 1.00 72.31 191 HIS A N 1
ATOM 1514 C CA . HIS A 1 191 ? -5.527 -56.241 78.094 1.00 72.31 191 HIS A CA 1
ATOM 1515 C C . HIS A 1 191 ? -6.629 -56.655 79.102 1.00 72.31 191 HIS A C 1
ATOM 1517 O O . HIS A 1 191 ? -7.313 -55.804 79.665 1.00 72.31 191 HIS A O 1
ATOM 1523 N N . GLN A 1 192 ? -6.838 -57.958 79.330 1.00 63.38 192 GLN A N 1
ATOM 1524 C CA . GLN A 1 192 ? -7.905 -58.493 80.184 1.00 63.38 192 GLN A CA 1
ATOM 1525 C C . GLN A 1 192 ? -7.747 -58.151 81.680 1.00 63.38 192 GLN A C 1
ATOM 1527 O O . GLN A 1 192 ? -8.734 -58.221 82.413 1.00 63.38 192 GLN A O 1
ATOM 1532 N N . GLU A 1 193 ? -6.560 -57.735 82.135 1.00 55.75 193 GLU A N 1
ATOM 1533 C CA . GLU A 1 193 ? -6.273 -57.505 83.562 1.00 55.75 193 GLU A CA 1
ATOM 1534 C C . GLU A 1 193 ? -7.066 -56.350 84.208 1.00 55.75 193 GLU A C 1
ATOM 1536 O O . GLU A 1 193 ? -7.140 -56.290 85.430 1.00 55.75 193 GLU A O 1
ATOM 1541 N N . ASN A 1 194 ? -7.759 -55.500 83.435 1.00 52.44 194 ASN A N 1
ATOM 1542 C CA . ASN A 1 194 ? -8.503 -54.347 83.971 1.00 52.44 194 ASN A CA 1
ATOM 1543 C C . ASN A 1 194 ? -10.041 -54.473 83.977 1.00 52.44 194 ASN A C 1
ATOM 1545 O O . ASN A 1 194 ? -10.725 -53.503 84.291 1.00 52.44 194 ASN A O 1
ATOM 1549 N N . LEU A 1 195 ? -10.619 -55.647 83.679 1.00 54.47 195 LEU A N 1
ATOM 1550 C CA . LEU A 1 195 ? -12.084 -55.858 83.749 1.00 54.47 195 LEU A CA 1
ATOM 1551 C C . LEU A 1 195 ? -12.551 -56.697 84.956 1.00 54.47 195 LEU A C 1
ATOM 1553 O O . LEU A 1 195 ? -13.747 -56.935 85.111 1.00 54.47 195 LEU A O 1
ATOM 1557 N N . ALA A 1 196 ? -11.640 -57.104 85.846 1.00 47.06 196 ALA A N 1
ATOM 1558 C CA . ALA A 1 196 ? -11.955 -57.795 87.102 1.00 47.06 196 ALA A CA 1
ATOM 1559 C C . ALA A 1 196 ? -11.842 -56.850 88.314 1.00 47.06 196 ALA A C 1
ATOM 1561 O O . ALA A 1 196 ? -11.129 -57.127 89.273 1.00 47.06 196 ALA A O 1
ATOM 1562 N N . GLY A 1 197 ? -12.525 -55.706 88.265 1.00 47.88 197 GLY A N 1
ATOM 1563 C CA . GLY A 1 197 ? -12.433 -54.697 89.322 1.00 47.88 197 GLY A CA 1
ATOM 1564 C C . GLY A 1 197 ? -13.466 -53.588 89.188 1.00 47.88 197 GLY A C 1
ATOM 1565 O O . GLY A 1 197 ? -13.117 -52.417 89.104 1.00 47.88 197 GLY A O 1
ATOM 1566 N N . SER A 1 198 ? -14.748 -53.939 89.117 1.00 36.19 198 SER A N 1
ATOM 1567 C CA . SER A 1 198 ? -15.835 -52.965 89.269 1.00 36.19 198 SER A CA 1
ATOM 1568 C C . SER A 1 198 ? -16.990 -53.614 90.023 1.00 36.19 198 SER A C 1
ATOM 1570 O O . SER A 1 198 ? -17.916 -54.173 89.434 1.00 36.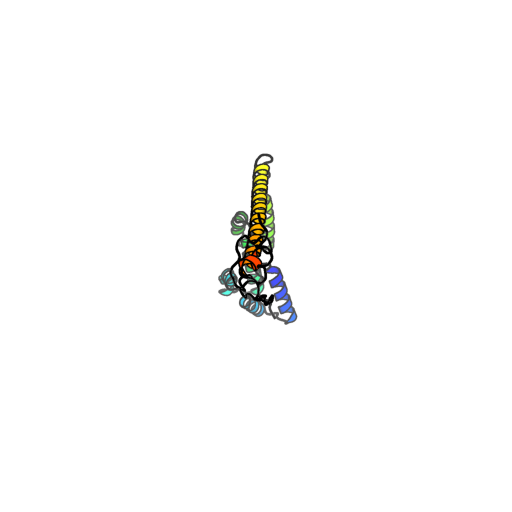19 198 SER A O 1
ATOM 1572 N N . ARG A 1 199 ? -16.875 -53.574 91.350 1.00 37.69 199 ARG A N 1
ATOM 1573 C CA . ARG A 1 199 ? -17.995 -53.569 92.287 1.00 37.69 199 ARG A CA 1
ATOM 1574 C C . ARG A 1 199 ? -17.938 -52.252 93.042 1.00 37.69 199 ARG A C 1
ATOM 1576 O O . ARG A 1 199 ? -16.800 -51.844 93.358 1.00 37.69 199 ARG A O 1
#

Sequence (199 aa):
KIPPFWRNDPEIWFLQVENQFTLANITSDATKFNYIVANLETAYISKVRDIIVSPPATEKHQTVSNNIVRSLWLGRLPSSTQAILATQAKASLDAVAELADTISEAIAPRAQISETSNARESTIDKLTAELAEMKIQLASLLQVQAQTNTYRRNRSNSRGRSYSRERDSDICWYHYRFGDQAQKCSLPCKHQENLAGSR

Secondary structure (DSSP, 8-state):
-PPPP-TT-HHHHHHHHHHHHHHTT---HHHHHHHHHHHS-HHHHGGGHHHHHS--SS-HHHHHHHHHHHHHHHHHS-HHHHHHHGGGTTS-HHHHHHHHHHHHHHHS----TTTHHHHHHHHHHHHHHHHHHHHHHHHHHHHHHHHHHHHHT---------------TTS-HHHHHHGGG-S---SS-GGGGGSS---

pLDDT: mean 79.98, std 15.57, range [36.19, 95.44]

Radius of gyration: 41.85 Å; chains: 1; bounding box: 48×87×116 Å

Foldseek 3Di:
DQDAQDLVCNPVSVVVLVVVCVVVVPPDLVVLLVVVLVRDDPVLCVQCVVCVVPPDPPNSNVVSSQSSCVVSVLVPADPQLNVVCVVVVPDGPVVSVVSSVVCCVVVVPPDPPDPCVVVVVVVVVVVVVVVVVVVVVVVVVVVVVVVVVVVVPPPPPDPPDPDPPPPPVQADPQCVVPNPNRPDGDPPHPSPPPPPDDD